Protein AF-A0A379WTV6-F1 (afdb_monomer_lite)

pLDDT: mean 88.43, std 7.75, range [36.84, 96.81]

Sequence (190 aa):
MGELTYEQYYGDKVDLLGNGTLSRNPRAAGAALVWNPVPLLEVRVGYRDAGNGGSQAEGGLRVNYSFGTPLHEQLDYRNVGAPSNTTNRRAFVDRNYDIVMAYREQASKIRITAMPVSGLSGTLVTLMATVDSRYPIEKVEWSGDAELLAGLQLQGSLGSGLILPQLPLTATDGQEYSLYLTVTDSRVLA

Foldseek 3Di:
DKDKDKDWDAADFWQPPPPNQTHHGWMKIKMWDWDDQFQQKIWIWIKMQGDSSGIDTDTDMGGDDDPPDDVVNRGDSVNPDDDDPVNVVPDDDDDDPDDIDYDDDDDKDKDKDWDDDDDDAQDKDKTAIDIDTPAAWDFKAKDWDPQFVVQWDDGGDNITITGHHHDPPPDPDDDDTDMDMDIDGPDDDD

Secondary structure (DSSP, 8-state):
-EEEEEEE--SSSEESSSSS--BSS-EEEEEEEEEEEETTEEEEEEEEE-GGG-EEEEEEEEE---TTS-HHHHT-GGG-----HHHHTTSPP-S--S--EE--PPPP--EEEE------TT-EEEEEEEEE-SS-EEEEEEEE-HHHHHHBS-TT-SEEEEEPP---TT--S-----EEEEEEES----

Structure (mmCIF, N/CA/C/O backbone):
data_AF-A0A379WTV6-F1
#
_entry.id   AF-A0A379WTV6-F1
#
loop_
_atom_site.group_PDB
_atom_site.id
_atom_site.type_symbol
_atom_site.label_atom_id
_atom_site.label_alt_id
_atom_site.label_comp_id
_atom_site.label_asym_id
_atom_site.label_entity_id
_atom_site.label_seq_id
_atom_site.pdbx_PDB_ins_code
_atom_site.Cartn_x
_atom_site.Cartn_y
_atom_site.Cartn_z
_atom_site.occupancy
_atom_site.B_iso_or_equiv
_atom_site.auth_seq_id
_atom_site.auth_comp_id
_atom_site.auth_asym_id
_atom_site.auth_atom_id
_atom_site.pdbx_PDB_model_num
ATOM 1 N N . MET A 1 1 ? 23.833 2.521 -23.024 1.00 83.19 1 MET A N 1
ATOM 2 C CA . MET A 1 1 ? 23.517 3.893 -22.576 1.00 83.19 1 MET A CA 1
ATOM 3 C C . MET A 1 1 ? 23.261 3.861 -21.080 1.00 83.19 1 MET A C 1
ATOM 5 O O . MET A 1 1 ? 22.741 2.861 -20.603 1.00 83.19 1 MET A O 1
ATOM 9 N N . GLY A 1 2 ? 23.661 4.900 -20.351 1.00 90.31 2 GLY A N 1
ATOM 10 C CA . GLY A 1 2 ? 23.285 5.069 -18.947 1.00 90.31 2 GLY A CA 1
ATOM 11 C C . GLY A 1 2 ? 22.038 5.940 -18.831 1.00 90.31 2 GLY A C 1
ATOM 12 O O . GLY A 1 2 ? 21.855 6.854 -19.632 1.00 90.31 2 GLY A O 1
ATOM 13 N N . GLU A 1 3 ? 21.207 5.656 -17.842 1.00 91.56 3 GLU A N 1
ATOM 14 C CA . GLU A 1 3 ? 19.988 6.388 -17.515 1.00 91.56 3 GLU A CA 1
ATOM 15 C C . GLU A 1 3 ? 20.025 6.749 -16.025 1.00 91.56 3 GLU A C 1
ATOM 17 O O . GLU A 1 3 ? 20.426 5.924 -15.200 1.00 91.56 3 GLU A O 1
ATOM 22 N N . LEU A 1 4 ? 19.634 7.977 -15.687 1.00 94.25 4 LEU A N 1
ATOM 23 C CA . LEU A 1 4 ? 19.511 8.453 -14.310 1.00 94.25 4 LEU A CA 1
ATOM 24 C C . LEU A 1 4 ? 18.099 8.986 -14.103 1.00 94.25 4 LEU A C 1
ATOM 26 O O . LEU A 1 4 ? 17.628 9.802 -14.896 1.00 94.25 4 LEU A O 1
ATOM 30 N N . THR A 1 5 ? 17.449 8.560 -13.027 1.00 93.75 5 THR A N 1
ATOM 31 C CA . THR A 1 5 ? 16.092 8.986 -12.681 1.00 93.75 5 THR A CA 1
ATOM 32 C C . THR A 1 5 ? 16.050 9.562 -11.270 1.00 93.75 5 THR A C 1
ATOM 34 O O . THR A 1 5 ? 16.816 9.170 -10.387 1.00 93.75 5 THR A O 1
ATOM 37 N N . TYR A 1 6 ? 15.150 10.520 -11.056 1.00 94.56 6 TYR A N 1
ATOM 38 C CA . TYR A 1 6 ? 14.829 11.056 -9.738 1.00 94.56 6 TYR A CA 1
ATOM 39 C C . TYR A 1 6 ? 13.315 11.202 -9.626 1.00 94.56 6 TYR A C 1
ATOM 41 O O . TYR A 1 6 ? 12.687 11.835 -10.475 1.00 94.56 6 TYR A O 1
ATOM 49 N N . GLU A 1 7 ? 12.739 10.628 -8.577 1.00 92.50 7 GLU A N 1
ATOM 50 C CA . GLU A 1 7 ? 11.301 10.623 -8.330 1.00 92.50 7 GLU A CA 1
ATOM 51 C C . GLU A 1 7 ? 11.011 11.134 -6.915 1.00 92.50 7 GLU A C 1
ATOM 53 O O . GLU A 1 7 ? 11.733 10.823 -5.967 1.00 92.50 7 GLU A O 1
ATOM 58 N N . GLN A 1 8 ? 9.939 11.913 -6.755 1.00 92.94 8 GLN A N 1
ATOM 59 C CA . GLN A 1 8 ? 9.476 12.394 -5.455 1.00 92.94 8 GLN A CA 1
ATOM 60 C C . GLN A 1 8 ? 7.952 12.395 -5.399 1.00 92.94 8 GLN A C 1
ATOM 62 O O . GLN A 1 8 ? 7.287 12.906 -6.298 1.00 92.94 8 GLN A O 1
ATOM 67 N N . TYR A 1 9 ? 7.416 11.865 -4.302 1.00 92.69 9 TYR A N 1
ATOM 68 C CA . TYR A 1 9 ? 5.982 11.783 -4.051 1.00 92.69 9 TYR A CA 1
ATOM 69 C C . TYR A 1 9 ? 5.648 12.390 -2.689 1.00 92.69 9 TYR A C 1
ATOM 71 O O . TYR A 1 9 ? 6.490 12.442 -1.792 1.00 92.69 9 TYR A O 1
ATOM 79 N N . TYR A 1 10 ? 4.408 12.851 -2.529 1.00 92.44 10 TYR A N 1
ATOM 80 C CA . TYR A 1 10 ? 3.945 13.534 -1.321 1.00 92.44 10 TYR A CA 1
ATOM 81 C C . TYR A 1 10 ? 2.802 12.766 -0.652 1.00 92.44 10 TYR A C 1
ATOM 83 O O . TYR A 1 10 ? 1.866 12.328 -1.318 1.00 92.44 10 TYR A O 1
ATOM 91 N N . GLY A 1 11 ? 2.877 12.615 0.672 1.00 90.94 11 GLY A N 1
ATOM 92 C CA . GLY A 1 11 ? 1.919 11.876 1.498 1.00 90.94 11 GLY A CA 1
ATOM 93 C C . GLY A 1 11 ? 2.568 11.282 2.752 1.00 90.94 11 GLY A C 1
ATOM 94 O O . GLY A 1 11 ? 3.790 11.168 2.828 1.00 90.94 11 GLY A O 1
ATOM 95 N N . ASP A 1 12 ? 1.763 10.899 3.747 1.00 90.69 12 ASP A N 1
ATOM 96 C CA . ASP A 1 12 ? 2.286 10.399 5.031 1.00 90.69 12 ASP A CA 1
ATOM 97 C C . ASP A 1 12 ? 2.662 8.911 5.016 1.00 90.69 12 ASP A C 1
ATOM 99 O O . ASP A 1 12 ? 3.607 8.514 5.693 1.00 90.69 12 ASP A O 1
ATOM 103 N N . LYS A 1 13 ? 1.944 8.089 4.242 1.00 91.00 13 LYS A N 1
ATOM 104 C CA . LYS A 1 13 ? 2.216 6.653 4.085 1.00 91.00 13 LYS A CA 1
ATOM 105 C C . LYS A 1 13 ? 2.215 6.290 2.598 1.00 91.00 13 LYS A C 1
ATOM 107 O O . LYS A 1 13 ? 1.220 5.786 2.088 1.00 91.00 13 LYS A O 1
ATOM 112 N N . VAL A 1 14 ? 3.293 6.601 1.891 1.00 91.94 14 VAL A N 1
ATOM 113 C CA . VAL A 1 14 ? 3.438 6.347 0.448 1.00 91.94 14 VAL A CA 1
ATOM 114 C C . VAL A 1 14 ? 4.324 5.127 0.225 1.00 91.94 14 VAL A C 1
ATOM 116 O O . VAL A 1 14 ? 5.400 5.049 0.817 1.00 91.94 14 VAL A O 1
ATOM 119 N N . ASP A 1 15 ? 3.886 4.204 -0.631 1.00 92.31 15 ASP A N 1
ATOM 120 C CA . ASP A 1 15 ? 4.690 3.061 -1.080 1.00 92.31 15 ASP A CA 1
ATOM 121 C C . ASP A 1 15 ? 5.360 3.388 -2.420 1.00 92.31 15 ASP A C 1
ATOM 123 O O . ASP A 1 15 ? 4.776 3.189 -3.483 1.00 92.31 15 ASP A O 1
ATOM 127 N N . LEU A 1 16 ? 6.569 3.954 -2.358 1.00 91.25 16 LEU A N 1
ATOM 128 C CA . LEU A 1 16 ? 7.296 4.416 -3.546 1.00 91.25 16 LEU A CA 1
ATOM 129 C C . LEU A 1 16 ? 7.850 3.267 -4.400 1.00 91.25 16 LEU A C 1
ATOM 131 O O . LEU A 1 16 ? 7.902 3.387 -5.619 1.00 91.25 16 LEU A O 1
ATOM 135 N N . LEU A 1 17 ? 8.282 2.176 -3.765 1.00 90.75 17 LEU A N 1
ATOM 136 C CA . LEU A 1 17 ? 8.893 1.036 -4.458 1.00 90.75 17 LEU A CA 1
ATOM 137 C C . LEU A 1 17 ? 7.877 -0.064 -4.805 1.00 90.75 17 LEU A C 1
ATOM 139 O O . LEU A 1 17 ? 8.225 -1.024 -5.486 1.00 90.75 17 LEU A O 1
ATOM 143 N N . GLY A 1 18 ? 6.632 0.037 -4.331 1.00 87.38 18 GLY A N 1
ATOM 144 C CA . GLY A 1 18 ? 5.627 -1.017 -4.493 1.00 87.38 18 GLY A CA 1
ATOM 145 C C . GLY A 1 18 ? 5.971 -2.296 -3.720 1.00 87.38 18 GLY A C 1
ATOM 146 O O . GLY A 1 18 ? 5.497 -3.376 -4.071 1.00 87.38 18 GLY A O 1
ATOM 147 N N . ASN A 1 19 ? 6.832 -2.197 -2.702 1.00 87.25 19 ASN A N 1
ATOM 148 C CA . ASN A 1 19 ? 7.337 -3.329 -1.919 1.00 87.25 19 ASN A CA 1
ATOM 149 C C . ASN A 1 19 ? 6.646 -3.456 -0.546 1.00 87.25 19 ASN A C 1
ATOM 151 O O . ASN A 1 19 ? 7.043 -4.289 0.269 1.00 87.25 19 ASN A O 1
ATOM 155 N N . GLY A 1 20 ? 5.633 -2.625 -0.275 1.00 87.62 20 GLY A N 1
ATOM 156 C CA . GLY A 1 20 ? 4.923 -2.557 1.000 1.00 87.62 20 GLY A CA 1
ATOM 157 C C . GLY A 1 20 ? 5.566 -1.637 2.044 1.00 87.62 20 GLY A C 1
ATOM 158 O O . GLY A 1 20 ? 4.992 -1.455 3.120 1.00 87.62 20 GLY A O 1
ATOM 159 N N . THR A 1 21 ? 6.722 -1.029 1.760 1.00 89.31 21 THR A N 1
ATOM 160 C CA . THR A 1 21 ? 7.398 -0.111 2.689 1.00 89.31 21 THR A CA 1
ATOM 161 C C . THR A 1 21 ? 6.797 1.284 2.581 1.00 89.31 21 THR A C 1
ATOM 163 O O . THR A 1 21 ? 6.961 1.989 1.587 1.00 89.31 21 THR A O 1
ATOM 166 N N . LEU A 1 22 ? 6.115 1.712 3.643 1.00 91.44 22 LEU A N 1
ATOM 167 C CA . LEU A 1 22 ? 5.444 3.008 3.696 1.00 91.44 22 LEU A CA 1
ATOM 168 C C . LEU A 1 22 ? 6.385 4.082 4.237 1.00 91.44 22 LEU A C 1
ATOM 170 O O . LEU A 1 22 ? 6.952 3.942 5.318 1.00 91.44 22 LEU A O 1
ATOM 174 N N . SER A 1 23 ? 6.514 5.182 3.502 1.00 90.25 23 SER A N 1
ATOM 175 C CA . SER A 1 23 ? 7.359 6.316 3.874 1.00 90.25 23 SER A CA 1
ATOM 176 C C . SER A 1 23 ? 6.629 7.646 3.712 1.00 90.25 23 SER A C 1
ATOM 178 O O . SER A 1 23 ? 5.729 7.790 2.882 1.00 90.25 23 SER A O 1
ATOM 180 N N . ARG A 1 24 ? 7.036 8.641 4.506 1.00 92.94 24 ARG A N 1
ATOM 181 C CA . ARG A 1 24 ? 6.507 10.006 4.437 1.00 92.94 24 ARG A CA 1
ATOM 182 C C . ARG A 1 24 ? 7.290 10.829 3.422 1.00 92.94 24 ARG A C 1
ATOM 184 O O . ARG A 1 24 ? 8.503 10.954 3.556 1.00 92.94 24 ARG A O 1
ATOM 191 N N . ASN A 1 25 ? 6.585 11.424 2.460 1.00 92.31 25 ASN A N 1
ATOM 192 C CA . ASN A 1 25 ? 7.142 12.215 1.357 1.00 92.31 25 ASN A CA 1
ATOM 193 C C . ASN A 1 25 ? 8.400 11.573 0.731 1.00 92.31 25 ASN A C 1
ATOM 195 O O . ASN A 1 25 ? 9.472 12.193 0.743 1.00 92.31 25 ASN A O 1
ATOM 199 N N . PRO A 1 26 ? 8.317 10.311 0.267 1.00 94.38 26 PRO A N 1
ATOM 200 C CA . PRO A 1 26 ? 9.491 9.575 -0.160 1.00 94.38 26 PRO A CA 1
ATOM 201 C C . PRO A 1 26 ? 10.061 10.132 -1.463 1.00 94.38 26 PRO A C 1
ATOM 203 O O . PRO A 1 26 ? 9.362 10.710 -2.301 1.00 94.38 26 PRO A O 1
ATOM 206 N N . ARG A 1 27 ? 11.361 9.908 -1.628 1.00 94.75 27 ARG A N 1
ATOM 207 C CA . ARG A 1 27 ? 12.129 10.233 -2.826 1.00 94.75 27 ARG A CA 1
ATOM 208 C C . ARG A 1 27 ? 12.974 9.034 -3.208 1.00 94.75 27 ARG A C 1
ATOM 210 O O . ARG A 1 27 ? 13.453 8.339 -2.313 1.00 94.75 27 ARG A O 1
ATOM 217 N N . ALA A 1 28 ? 13.169 8.833 -4.501 1.00 95.00 28 ALA A N 1
ATOM 218 C CA . ALA A 1 28 ? 14.033 7.792 -5.021 1.00 95.00 28 ALA A CA 1
ATOM 219 C C . ALA A 1 28 ? 14.968 8.337 -6.093 1.00 95.00 28 ALA A C 1
ATOM 221 O O . ALA A 1 28 ? 14.590 9.198 -6.888 1.00 95.00 28 ALA A O 1
ATOM 222 N N . ALA A 1 29 ? 16.187 7.811 -6.109 1.00 96.06 29 ALA A N 1
ATOM 223 C CA . ALA A 1 29 ? 17.142 8.003 -7.185 1.00 96.06 29 ALA A CA 1
ATOM 224 C C . ALA A 1 29 ? 17.420 6.649 -7.841 1.00 96.06 29 ALA A C 1
ATOM 226 O O . ALA A 1 29 ? 17.647 5.652 -7.154 1.00 96.06 29 ALA A O 1
ATOM 227 N N . GLY A 1 30 ? 17.386 6.615 -9.169 1.00 95.31 30 GLY A N 1
ATOM 228 C CA . GLY A 1 30 ? 17.630 5.416 -9.956 1.00 95.31 30 GLY A CA 1
ATOM 229 C C . GLY A 1 30 ? 18.798 5.593 -10.911 1.00 95.31 30 GLY A C 1
ATOM 230 O O . GLY A 1 30 ? 19.031 6.680 -11.442 1.00 95.31 30 GLY A O 1
ATOM 231 N N . ALA A 1 31 ? 19.522 4.505 -11.144 1.00 96.19 31 ALA A N 1
ATOM 232 C CA . ALA A 1 31 ? 20.517 4.407 -12.198 1.00 96.19 31 ALA A CA 1
ATOM 233 C C . ALA A 1 31 ? 20.312 3.102 -12.968 1.00 96.19 31 ALA A C 1
ATOM 235 O O . ALA A 1 31 ? 20.199 2.033 -12.366 1.00 96.19 31 ALA A O 1
ATOM 236 N N . ALA A 1 32 ? 20.280 3.177 -14.296 1.00 95.00 32 ALA A N 1
ATOM 237 C CA . ALA A 1 32 ? 20.104 2.010 -15.151 1.00 95.00 32 ALA A CA 1
ATOM 238 C C . ALA A 1 32 ? 21.079 2.001 -16.329 1.00 95.00 32 ALA A C 1
ATOM 240 O O . ALA A 1 32 ? 21.502 3.034 -16.847 1.00 95.00 32 ALA A O 1
ATOM 241 N N . LEU A 1 33 ? 21.430 0.796 -16.758 1.00 95.31 33 LEU A N 1
ATOM 242 C CA . LEU A 1 33 ? 22.125 0.510 -17.997 1.00 95.31 33 LEU A CA 1
ATOM 243 C C . LEU A 1 33 ? 21.121 -0.041 -19.003 1.00 95.31 33 LEU A C 1
ATOM 245 O O . LEU A 1 33 ? 20.413 -1.012 -18.741 1.00 95.31 33 LEU A O 1
ATOM 249 N N . VAL A 1 34 ? 21.100 0.589 -20.169 1.00 93.31 34 VAL A N 1
ATOM 250 C CA . VAL A 1 34 ? 20.242 0.236 -21.297 1.00 93.31 34 VAL A CA 1
ATOM 251 C C . VAL A 1 34 ? 21.122 -0.235 -22.450 1.00 93.31 34 VAL A C 1
ATOM 253 O O . VAL A 1 34 ? 22.058 0.466 -22.857 1.00 93.31 34 VAL A O 1
ATOM 256 N N . TRP A 1 35 ? 20.846 -1.422 -22.975 1.00 92.69 35 TRP A N 1
ATOM 257 C CA . TRP A 1 35 ? 21.574 -2.029 -24.082 1.00 92.69 35 TRP A CA 1
ATOM 258 C C . TRP A 1 35 ? 20.618 -2.522 -25.166 1.00 92.69 35 TRP A C 1
ATOM 260 O O . TRP A 1 35 ? 19.722 -3.322 -24.904 1.00 92.69 35 TRP A O 1
ATOM 270 N N . ASN A 1 36 ? 20.846 -2.075 -26.400 1.00 93.94 36 ASN A N 1
ATOM 271 C CA . ASN A 1 36 ? 20.003 -2.391 -27.547 1.00 93.94 36 ASN A CA 1
ATOM 272 C C . ASN A 1 36 ? 20.853 -3.204 -28.530 1.00 93.94 36 ASN A C 1
ATOM 274 O O . ASN A 1 36 ? 21.622 -2.608 -29.285 1.00 93.94 36 ASN A O 1
ATOM 278 N N . PRO A 1 37 ? 20.795 -4.548 -28.511 1.00 93.31 37 PRO A N 1
ATOM 279 C CA . PRO A 1 37 ? 21.547 -5.365 -29.464 1.00 93.31 37 PRO A CA 1
ATOM 280 C C . PRO A 1 37 ? 21.062 -5.175 -30.910 1.00 93.31 37 PRO A C 1
ATOM 282 O O . PRO A 1 37 ? 21.855 -5.282 -31.841 1.00 93.31 37 PRO A O 1
ATOM 285 N N . VAL A 1 38 ? 19.770 -4.883 -31.091 1.00 95.00 38 VAL A N 1
ATOM 286 C CA . VAL A 1 38 ? 19.109 -4.579 -32.371 1.00 95.00 38 VAL A CA 1
ATOM 287 C C . VAL A 1 38 ? 18.039 -3.500 -32.142 1.00 95.00 38 VAL A C 1
ATOM 289 O O . VAL A 1 38 ? 17.563 -3.382 -31.013 1.00 95.00 38 VAL A O 1
ATOM 292 N N . PRO A 1 39 ? 17.603 -2.732 -33.160 1.00 92.00 39 PRO A N 1
ATOM 293 C CA . PRO A 1 39 ? 16.579 -1.693 -32.984 1.00 92.00 39 PRO A CA 1
ATOM 294 C C . PRO A 1 39 ? 15.275 -2.180 -32.337 1.00 92.00 39 PRO A C 1
ATOM 296 O O . PRO A 1 39 ? 14.657 -1.447 -31.566 1.00 92.00 39 PRO A O 1
ATOM 299 N N . LEU A 1 40 ? 14.868 -3.419 -32.628 1.00 93.25 40 LEU A N 1
ATOM 300 C CA . LEU A 1 40 ? 13.636 -4.010 -32.109 1.00 93.25 40 LEU A CA 1
ATOM 301 C C . LEU A 1 40 ? 13.691 -4.334 -30.608 1.00 93.25 40 LEU A C 1
ATOM 303 O O . LEU A 1 40 ? 12.636 -4.431 -29.986 1.00 93.25 40 LEU A O 1
ATOM 307 N N . LEU A 1 41 ? 14.874 -4.536 -30.024 1.00 94.06 41 LEU A N 1
ATOM 308 C CA . LEU A 1 41 ? 15.022 -5.076 -28.672 1.00 94.06 41 LEU A CA 1
ATOM 309 C C . LEU A 1 41 ? 15.889 -4.174 -27.801 1.00 94.06 41 LEU A C 1
ATOM 311 O O . LEU A 1 41 ? 16.990 -3.779 -28.175 1.00 94.06 41 LEU A O 1
ATOM 315 N N . GLU A 1 42 ? 15.416 -3.939 -26.589 1.00 93.81 42 GLU A N 1
ATOM 316 C CA . GLU A 1 42 ? 16.125 -3.211 -25.552 1.00 93.81 42 GLU A CA 1
ATOM 317 C C . GLU A 1 42 ? 16.155 -4.031 -24.262 1.00 93.81 42 GLU A C 1
ATOM 319 O O . GLU A 1 42 ? 15.141 -4.575 -23.819 1.00 93.81 42 GLU A O 1
ATOM 324 N N . VAL A 1 43 ? 17.338 -4.112 -23.665 1.00 95.38 43 VAL A N 1
ATOM 325 C CA . VAL A 1 43 ? 17.602 -4.761 -22.385 1.00 95.38 43 VAL A CA 1
ATOM 326 C C . VAL A 1 43 ? 17.956 -3.674 -21.381 1.00 95.38 43 VAL A C 1
ATOM 328 O O . VAL A 1 43 ? 18.902 -2.917 -21.598 1.00 95.38 43 VAL A O 1
ATOM 331 N N . ARG A 1 44 ? 17.215 -3.599 -20.277 1.00 95.69 44 ARG A N 1
ATOM 332 C CA . ARG A 1 44 ? 17.433 -2.627 -19.201 1.00 95.69 44 ARG A CA 1
ATOM 333 C C . ARG A 1 44 ? 17.751 -3.364 -17.912 1.00 95.69 44 ARG A C 1
ATOM 335 O O . ARG A 1 44 ? 17.020 -4.270 -17.522 1.00 95.69 44 ARG A O 1
ATOM 342 N N . VAL A 1 45 ? 18.824 -2.959 -17.247 1.00 96.81 45 VAL A N 1
ATOM 343 C CA . VAL A 1 45 ? 19.183 -3.433 -15.907 1.00 96.81 45 VAL A CA 1
ATOM 344 C C . VAL A 1 45 ? 19.539 -2.220 -15.072 1.00 96.81 45 VAL A C 1
ATOM 346 O O . VAL A 1 45 ? 20.349 -1.401 -15.496 1.00 96.81 45 VAL A O 1
ATOM 349 N N . GLY A 1 46 ? 18.943 -2.080 -13.900 1.00 96.00 46 GLY A N 1
ATOM 350 C CA . GLY A 1 46 ? 19.132 -0.904 -13.071 1.00 96.00 46 GLY A CA 1
ATOM 351 C C . GLY A 1 46 ? 18.936 -1.169 -11.595 1.00 96.00 46 GLY A C 1
ATOM 352 O O . GLY A 1 46 ? 18.690 -2.291 -11.155 1.00 96.00 46 GLY A O 1
ATOM 353 N N . TYR A 1 47 ? 19.079 -0.099 -10.833 1.00 95.12 47 TYR A N 1
ATOM 354 C CA . TYR A 1 47 ? 18.907 -0.086 -9.397 1.00 95.12 47 TYR A CA 1
ATOM 355 C C . TYR A 1 47 ? 18.262 1.228 -8.976 1.00 95.12 47 TYR A C 1
ATOM 357 O O . TYR A 1 47 ? 18.618 2.291 -9.492 1.00 95.12 47 TYR A O 1
ATOM 365 N N . ARG A 1 48 ? 17.334 1.147 -8.027 1.00 94.81 48 A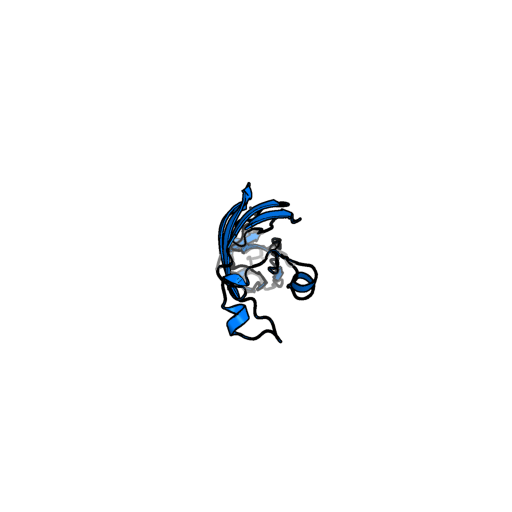RG A N 1
ATOM 366 C CA . ARG A 1 48 ? 16.611 2.279 -7.454 1.00 94.81 48 ARG A CA 1
ATOM 367 C C . ARG A 1 48 ? 16.794 2.283 -5.944 1.00 94.81 48 ARG A C 1
ATOM 369 O O . ARG A 1 48 ? 16.604 1.261 -5.289 1.00 94.81 48 ARG A O 1
ATOM 376 N N . ASP A 1 49 ? 17.149 3.438 -5.399 1.00 94.88 49 ASP A N 1
ATOM 377 C CA . ASP A 1 49 ? 17.312 3.661 -3.966 1.00 94.88 49 ASP A CA 1
ATOM 378 C C . ASP A 1 49 ? 16.315 4.713 -3.483 1.00 94.88 49 ASP A C 1
ATOM 380 O O . ASP A 1 49 ? 16.283 5.824 -4.014 1.00 94.88 49 ASP A O 1
ATOM 384 N N . ALA A 1 50 ? 15.500 4.360 -2.488 1.00 93.38 50 ALA A N 1
ATOM 385 C CA . ALA A 1 50 ? 14.489 5.227 -1.887 1.00 93.38 50 ALA A CA 1
ATOM 386 C C . ALA A 1 50 ? 14.832 5.622 -0.436 1.00 93.38 50 ALA A C 1
ATOM 388 O O . ALA A 1 50 ? 13.941 5.970 0.349 1.00 93.38 50 ALA A O 1
ATOM 389 N N . GLY A 1 51 ? 16.111 5.540 -0.042 1.00 89.62 51 GLY A N 1
ATOM 390 C CA . GLY A 1 51 ? 16.555 5.766 1.332 1.00 89.62 51 GLY A CA 1
ATOM 391 C C . GLY A 1 51 ? 15.808 4.878 2.332 1.00 89.62 51 GLY A C 1
ATOM 392 O O . GLY A 1 51 ? 15.938 3.658 2.320 1.00 89.62 51 GLY A O 1
ATOM 393 N N . ASN A 1 52 ? 14.977 5.488 3.185 1.00 83.38 52 ASN A N 1
ATOM 394 C CA . ASN A 1 52 ? 14.188 4.770 4.197 1.00 83.38 52 ASN A CA 1
ATOM 395 C C . ASN A 1 52 ? 13.142 3.810 3.600 1.00 83.38 52 ASN A C 1
ATOM 397 O O . ASN A 1 52 ? 12.684 2.913 4.301 1.00 83.38 52 ASN A O 1
ATOM 401 N N . GLY A 1 53 ? 12.764 3.989 2.328 1.00 81.94 53 GLY A N 1
ATOM 402 C CA . GLY A 1 53 ? 11.896 3.056 1.602 1.00 81.94 53 GLY A CA 1
ATOM 403 C C . GLY A 1 53 ? 12.601 1.765 1.167 1.00 81.94 53 GLY A C 1
ATOM 404 O O . GLY A 1 53 ? 11.944 0.845 0.684 1.00 81.94 53 GLY A O 1
ATOM 405 N N . GLY A 1 54 ? 13.924 1.693 1.342 1.00 91.44 54 GLY A N 1
ATOM 406 C CA . GLY A 1 54 ? 14.765 0.589 0.906 1.00 91.44 54 GLY A CA 1
ATOM 407 C C . GLY A 1 54 ? 15.288 0.781 -0.511 1.00 91.44 54 GLY A C 1
ATOM 408 O O . GLY A 1 54 ? 15.304 1.888 -1.057 1.00 91.44 54 GLY A O 1
ATOM 409 N N . SER A 1 55 ? 15.724 -0.322 -1.104 1.00 92.88 55 SER A N 1
ATOM 410 C CA . SER A 1 55 ? 16.299 -0.329 -2.437 1.00 92.88 55 SER A CA 1
ATOM 411 C C . SER A 1 55 ? 15.898 -1.562 -3.232 1.00 92.88 55 SE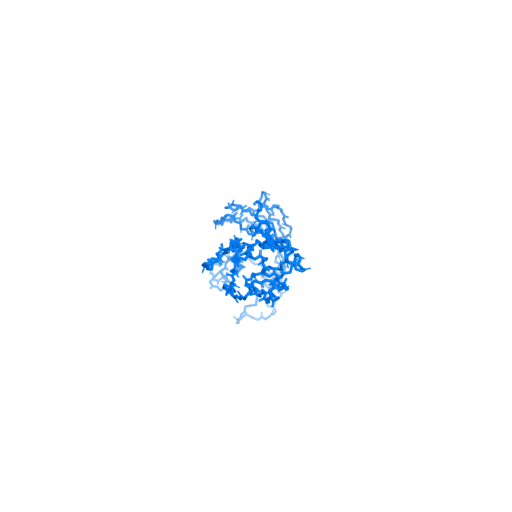R A C 1
ATOM 413 O O . SER A 1 55 ? 15.526 -2.597 -2.674 1.00 92.88 55 SER A O 1
ATOM 415 N N . GLN A 1 56 ? 15.942 -1.435 -4.555 1.00 93.19 56 GLN A N 1
ATOM 416 C CA . GLN A 1 56 ? 15.429 -2.443 -5.468 1.00 93.19 56 GLN A CA 1
ATOM 417 C C . GLN A 1 56 ? 16.283 -2.532 -6.731 1.00 93.19 56 GLN A C 1
ATOM 419 O O . GLN A 1 56 ? 16.616 -1.523 -7.350 1.00 93.19 56 GLN A O 1
ATOM 424 N N . ALA A 1 57 ? 16.618 -3.760 -7.128 1.00 95.00 57 ALA A N 1
ATOM 425 C CA . ALA A 1 57 ? 17.190 -4.041 -8.438 1.00 95.00 57 ALA A CA 1
ATOM 426 C C . ALA A 1 57 ? 16.069 -4.214 -9.470 1.00 95.00 57 ALA A C 1
ATOM 428 O O . ALA A 1 57 ? 15.051 -4.852 -9.198 1.00 95.00 57 ALA A O 1
ATOM 429 N N . GLU A 1 58 ? 16.276 -3.670 -10.664 1.00 91.69 58 GLU A N 1
ATOM 430 C CA . GLU A 1 58 ? 15.302 -3.667 -11.751 1.00 91.69 58 GLU A CA 1
ATOM 431 C C . GLU A 1 58 ? 15.891 -4.320 -12.996 1.00 91.69 58 GLU A C 1
ATOM 433 O O . GLU A 1 58 ? 17.041 -4.082 -13.366 1.00 91.69 58 GLU A O 1
ATOM 438 N N . GLY A 1 59 ? 15.083 -5.133 -13.669 1.00 94.50 59 GLY A N 1
ATOM 439 C CA . GLY A 1 59 ? 15.434 -5.768 -14.931 1.00 94.50 59 GLY A CA 1
ATOM 440 C C . GLY A 1 59 ? 14.232 -5.760 -15.860 1.00 94.50 59 GLY A C 1
ATOM 441 O O . GLY A 1 59 ? 13.113 -6.029 -15.428 1.00 94.50 59 GLY A O 1
ATOM 442 N N . GLY A 1 60 ? 14.451 -5.445 -17.132 1.00 94.31 60 GLY A N 1
ATOM 443 C CA . GLY A 1 60 ? 13.378 -5.351 -18.110 1.00 94.31 60 GLY A CA 1
ATOM 444 C C . GLY A 1 60 ? 13.843 -5.642 -19.528 1.00 94.31 60 GLY A C 1
ATOM 445 O O . GLY A 1 60 ? 14.982 -5.366 -19.904 1.00 94.31 60 GLY A O 1
ATOM 446 N N . LEU A 1 61 ? 12.922 -6.184 -20.320 1.00 95.44 61 LEU A N 1
ATOM 447 C CA . LEU A 1 61 ? 13.057 -6.337 -21.762 1.00 95.44 61 LEU A CA 1
ATOM 448 C C . LEU A 1 61 ? 11.956 -5.519 -22.426 1.00 95.44 61 LEU A C 1
ATOM 450 O O . LEU A 1 61 ? 10.787 -5.632 -22.055 1.00 95.44 61 LEU A O 1
ATOM 454 N N . ARG A 1 62 ? 12.321 -4.704 -23.411 1.00 92.81 62 ARG A N 1
ATOM 455 C CA . ARG A 1 62 ? 11.387 -3.866 -24.162 1.00 92.81 62 ARG A CA 1
ATOM 456 C C . ARG A 1 62 ? 11.495 -4.183 -25.648 1.00 92.81 62 ARG A C 1
ATOM 458 O O . ARG A 1 62 ? 12.590 -4.251 -26.200 1.00 92.81 62 ARG A O 1
ATOM 465 N N . VAL A 1 63 ? 10.342 -4.371 -26.287 1.00 93.88 63 VAL A N 1
ATOM 466 C CA . VAL A 1 63 ? 10.232 -4.612 -27.730 1.00 93.88 63 VAL A CA 1
ATOM 467 C C . VAL A 1 63 ? 9.713 -3.343 -28.402 1.00 93.88 63 VAL A C 1
ATOM 469 O O . VAL A 1 63 ? 8.580 -2.930 -28.170 1.00 93.88 63 VAL A O 1
ATOM 472 N N . ASN A 1 64 ? 10.545 -2.726 -29.238 1.00 90.31 64 ASN A N 1
ATOM 473 C CA . ASN A 1 64 ? 10.286 -1.449 -29.899 1.00 90.31 64 ASN A CA 1
ATOM 474 C C . ASN A 1 64 ? 9.953 -1.665 -31.383 1.00 90.31 64 ASN A C 1
ATOM 476 O O . ASN A 1 64 ? 10.811 -1.528 -32.254 1.00 90.31 64 ASN A O 1
ATOM 480 N N . TYR A 1 65 ? 8.704 -2.021 -31.690 1.00 90.25 65 TYR A N 1
ATOM 481 C CA . TYR A 1 65 ? 8.294 -2.276 -33.073 1.00 90.25 65 TYR A CA 1
ATOM 482 C C . TYR A 1 65 ? 7.953 -0.986 -33.833 1.00 90.25 65 TYR A C 1
ATOM 484 O O . TYR A 1 65 ? 7.053 -0.237 -33.449 1.00 90.25 65 TYR A O 1
ATOM 492 N N . SER A 1 66 ? 8.638 -0.751 -34.954 1.00 88.81 66 SER A N 1
ATOM 493 C CA . SER A 1 66 ? 8.418 0.411 -35.821 1.00 88.81 66 SER A CA 1
ATOM 494 C C . SER A 1 66 ? 7.573 0.055 -37.044 1.00 88.81 66 SER A C 1
ATOM 496 O O . SER A 1 66 ? 8.045 -0.574 -37.992 1.00 88.81 66 SER A O 1
ATOM 498 N N . PHE A 1 67 ? 6.319 0.511 -37.064 1.00 88.00 67 PHE A N 1
ATOM 499 C CA . PHE A 1 67 ? 5.447 0.352 -38.229 1.00 88.00 67 PHE A CA 1
ATOM 500 C C . PHE A 1 67 ? 5.976 1.139 -39.442 1.00 88.00 67 PHE A C 1
ATOM 502 O O . PHE A 1 67 ? 6.303 2.329 -39.346 1.00 88.00 67 PHE A O 1
ATOM 509 N N . GLY A 1 68 ? 6.021 0.471 -40.598 1.00 88.75 68 GLY A N 1
ATOM 510 C CA . GLY A 1 68 ? 6.513 1.030 -41.863 1.00 88.75 68 GLY A CA 1
ATOM 511 C C . GLY A 1 68 ? 8.006 0.811 -42.132 1.00 88.75 68 GLY A C 1
ATOM 512 O O . GLY A 1 68 ? 8.461 1.153 -43.218 1.00 88.75 68 GLY A O 1
ATOM 513 N N . THR A 1 69 ? 8.752 0.216 -41.197 1.00 89.31 69 THR A N 1
ATOM 514 C CA . THR A 1 69 ? 10.147 -0.207 -41.401 1.00 89.31 69 THR A CA 1
ATOM 515 C C . THR A 1 69 ? 10.189 -1.724 -41.622 1.00 89.31 69 THR A C 1
ATOM 517 O O . THR A 1 69 ? 9.597 -2.457 -40.824 1.00 89.31 69 THR A O 1
ATOM 520 N N . PRO A 1 70 ? 10.865 -2.240 -42.664 1.00 94.81 70 PRO A N 1
ATOM 521 C CA . PRO A 1 70 ? 11.004 -3.679 -42.870 1.00 94.81 70 PRO A CA 1
ATOM 522 C C . PRO A 1 70 ? 11.585 -4.396 -41.644 1.00 94.81 70 PRO A C 1
ATOM 524 O O . PRO A 1 70 ? 12.513 -3.906 -41.005 1.00 94.81 70 PRO A O 1
ATOM 527 N N . LEU A 1 71 ? 11.070 -5.587 -41.321 1.00 93.81 71 LEU A N 1
ATOM 528 C CA . LEU A 1 71 ? 11.499 -6.333 -40.128 1.00 93.81 71 LEU A CA 1
ATOM 529 C C . LEU A 1 71 ? 13.005 -6.638 -40.129 1.00 93.81 71 LEU A C 1
ATOM 531 O O . LEU A 1 71 ? 13.642 -6.571 -39.083 1.00 93.81 71 LEU A O 1
ATOM 535 N N . HIS A 1 72 ? 13.581 -6.942 -41.295 1.00 94.81 72 HIS A N 1
ATOM 536 C CA . HIS A 1 72 ? 15.007 -7.247 -41.410 1.00 94.81 72 HIS A CA 1
ATOM 537 C C . HIS A 1 72 ? 15.894 -6.055 -41.023 1.00 94.81 72 HIS A C 1
ATOM 539 O O . HIS A 1 72 ? 16.950 -6.260 -40.439 1.00 94.81 72 HIS A O 1
ATOM 545 N N . GLU A 1 73 ? 15.449 -4.817 -41.267 1.00 93.12 73 GLU A N 1
ATOM 546 C CA . GLU A 1 73 ? 16.165 -3.617 -40.824 1.00 93.12 73 GLU A CA 1
ATOM 547 C C . GLU A 1 73 ? 16.077 -3.442 -39.302 1.00 93.12 73 GLU A C 1
ATOM 549 O O . GLU A 1 73 ? 17.033 -2.991 -38.676 1.00 93.12 73 GLU A O 1
ATOM 554 N N . GLN A 1 74 ? 14.958 -3.839 -38.689 1.00 92.81 74 GLN A N 1
ATOM 555 C CA . GLN A 1 74 ? 14.751 -3.751 -37.237 1.00 92.81 74 GLN A CA 1
ATOM 556 C C . GLN A 1 74 ? 15.504 -4.839 -36.447 1.00 92.81 74 GLN A C 1
ATOM 558 O O . GLN A 1 74 ? 15.693 -4.697 -35.239 1.00 92.81 74 GLN A O 1
ATOM 563 N N . LEU A 1 75 ? 15.931 -5.915 -37.117 1.00 95.25 75 LEU A N 1
ATOM 564 C CA . LEU A 1 75 ? 16.726 -7.016 -36.557 1.00 95.25 75 LEU A CA 1
ATOM 565 C C . LEU A 1 75 ? 18.226 -6.906 -36.881 1.00 95.25 75 LEU A C 1
ATOM 567 O O . LEU A 1 75 ? 19.007 -7.755 -36.456 1.00 95.25 75 LEU A O 1
ATOM 571 N N . ASP A 1 76 ? 18.640 -5.885 -37.629 1.00 94.62 76 ASP A N 1
ATOM 572 C CA . ASP A 1 76 ? 20.042 -5.667 -37.979 1.00 94.62 76 ASP A CA 1
ATOM 573 C C . ASP A 1 76 ? 20.738 -4.827 -36.899 1.00 94.62 76 ASP A C 1
ATOM 575 O O . ASP A 1 76 ? 20.379 -3.673 -36.651 1.00 94.62 76 ASP A O 1
ATOM 579 N N . TYR A 1 77 ? 21.772 -5.390 -36.271 1.00 93.31 77 TYR A N 1
ATOM 580 C CA . TYR A 1 77 ? 22.562 -4.715 -35.236 1.00 93.31 77 TYR A CA 1
ATOM 581 C C . TYR A 1 77 ? 23.252 -3.441 -35.751 1.00 93.31 77 TYR A C 1
ATOM 583 O O . TYR A 1 77 ? 23.527 -2.526 -34.978 1.00 93.31 77 TYR A O 1
ATOM 591 N N . ARG A 1 78 ? 23.515 -3.349 -37.062 1.00 92.81 78 ARG A N 1
ATOM 592 C CA . ARG A 1 78 ? 24.145 -2.174 -37.689 1.00 92.81 78 ARG A CA 1
ATOM 593 C C . ARG A 1 78 ? 23.221 -0.961 -37.709 1.00 92.81 78 ARG A C 1
ATOM 595 O O . ARG A 1 78 ? 23.700 0.161 -37.838 1.00 92.81 78 ARG A O 1
ATOM 602 N N . ASN A 1 79 ? 21.918 -1.184 -37.549 1.00 90.38 79 ASN A N 1
ATOM 603 C CA . ASN A 1 79 ? 20.912 -0.130 -37.498 1.00 90.38 79 ASN A CA 1
ATOM 604 C C . ASN A 1 79 ? 20.679 0.395 -36.072 1.00 90.38 79 ASN A C 1
ATOM 606 O O . ASN A 1 79 ? 19.833 1.269 -35.871 1.00 90.38 79 ASN A O 1
ATOM 610 N N . VAL A 1 80 ? 21.428 -0.099 -35.077 1.00 88.75 80 VAL A N 1
ATOM 611 C CA . VAL A 1 80 ? 21.451 0.482 -33.730 1.00 88.75 80 VAL A CA 1
ATOM 612 C C . VAL A 1 80 ? 22.195 1.815 -33.789 1.00 88.75 80 VAL A C 1
ATOM 614 O O . VAL A 1 80 ? 23.422 1.878 -33.770 1.00 88.75 80 VAL A O 1
ATOM 617 N N . GLY A 1 81 ? 21.427 2.896 -33.892 1.00 83.50 81 GLY A N 1
ATOM 618 C CA . GLY A 1 81 ? 21.932 4.264 -33.913 1.00 83.50 81 GLY A CA 1
ATOM 619 C C . GLY A 1 81 ? 21.631 5.025 -32.627 1.00 83.50 81 GLY A C 1
ATOM 620 O O . GLY A 1 81 ? 20.759 4.651 -31.841 1.00 83.50 81 GLY A O 1
ATOM 621 N N . ALA A 1 82 ? 22.331 6.144 -32.436 1.00 80.25 82 ALA A N 1
ATOM 622 C CA . ALA A 1 82 ? 21.957 7.108 -31.411 1.00 80.25 82 ALA A CA 1
ATOM 623 C C . ALA A 1 82 ? 20.546 7.673 -31.691 1.00 80.25 82 ALA A C 1
ATOM 625 O O . ALA A 1 82 ? 20.167 7.824 -32.860 1.00 80.25 82 ALA A O 1
ATOM 626 N N . PRO A 1 83 ? 19.771 8.018 -30.647 1.00 79.81 83 PRO A N 1
ATOM 627 C CA . PRO A 1 83 ? 18.460 8.633 -30.812 1.00 79.81 83 PRO A CA 1
ATOM 628 C C . PRO A 1 83 ? 18.541 9.895 -31.680 1.00 79.81 83 PRO A C 1
ATOM 630 O O . PRO A 1 83 ? 19.370 10.773 -31.447 1.00 79.81 83 PRO A O 1
ATOM 633 N N . SER A 1 84 ? 17.665 9.993 -32.679 1.00 81.88 84 SER A N 1
ATOM 634 C CA . SER A 1 84 ? 17.536 11.164 -33.553 1.00 81.88 84 SER A CA 1
ATOM 635 C C . SER A 1 84 ? 16.154 11.793 -33.395 1.00 81.88 84 SER A C 1
ATOM 637 O O . SER A 1 84 ? 15.222 11.126 -32.950 1.00 81.88 84 SER A O 1
ATOM 639 N N . ASN A 1 85 ? 15.967 13.043 -33.827 1.00 81.19 85 ASN A N 1
ATOM 640 C CA . ASN A 1 85 ? 14.648 13.694 -33.801 1.00 81.19 85 ASN A CA 1
ATOM 641 C C . ASN A 1 85 ? 13.571 12.878 -34.541 1.00 81.19 85 ASN A C 1
ATOM 643 O O . ASN A 1 85 ? 12.428 12.799 -34.093 1.00 81.19 85 ASN A O 1
ATOM 647 N N . THR A 1 86 ? 13.938 12.235 -35.652 1.00 78.62 86 THR A N 1
ATOM 648 C CA . THR A 1 86 ? 13.033 11.385 -36.438 1.00 78.62 86 THR A CA 1
ATOM 649 C C . THR A 1 86 ? 12.610 10.141 -35.662 1.00 78.62 86 THR A C 1
ATOM 651 O O . THR A 1 86 ? 11.433 9.775 -35.690 1.00 78.62 86 THR A O 1
ATOM 654 N N . THR A 1 87 ? 13.551 9.521 -34.948 1.00 77.44 87 THR A N 1
ATOM 655 C CA . THR A 1 87 ? 13.300 8.350 -34.099 1.00 77.44 87 THR A CA 1
ATOM 656 C C . THR A 1 87 ? 12.474 8.740 -32.871 1.00 77.44 87 THR A C 1
ATOM 658 O O . THR A 1 87 ? 11.443 8.130 -32.597 1.00 77.44 87 THR A O 1
ATOM 661 N N . ASN A 1 88 ? 12.856 9.823 -32.191 1.00 82.94 88 ASN A N 1
ATOM 662 C CA . ASN A 1 88 ? 12.218 10.299 -30.963 1.00 82.94 88 ASN A CA 1
ATOM 663 C C . ASN A 1 88 ? 10.772 10.750 -31.183 1.00 82.94 88 ASN A C 1
ATOM 665 O O . ASN A 1 88 ? 9.948 10.594 -30.291 1.00 82.94 88 ASN A O 1
ATOM 669 N N . ARG A 1 89 ? 10.421 11.237 -32.383 1.00 83.88 89 ARG A N 1
ATOM 670 C CA . ARG A 1 89 ? 9.032 11.601 -32.716 1.00 83.88 89 ARG A CA 1
ATOM 671 C C . ARG A 1 89 ? 8.057 10.422 -32.598 1.00 83.88 89 ARG A C 1
ATOM 673 O O . ARG A 1 89 ? 6.863 10.645 -32.432 1.00 83.88 89 ARG A O 1
ATOM 680 N N . ARG A 1 90 ? 8.542 9.186 -32.750 1.00 82.56 90 ARG A N 1
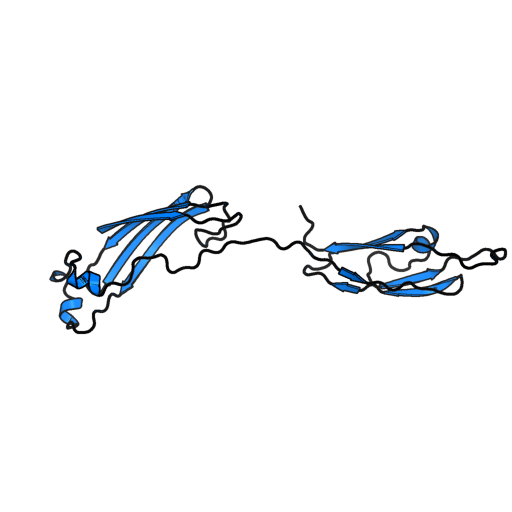ATOM 681 C CA . ARG A 1 90 ? 7.732 7.960 -32.647 1.00 82.56 90 ARG A CA 1
ATOM 682 C C . ARG A 1 90 ? 7.941 7.218 -31.327 1.00 82.56 90 ARG A C 1
ATOM 684 O O . ARG A 1 90 ? 7.281 6.207 -31.109 1.00 82.56 90 ARG A O 1
ATOM 691 N N . ALA A 1 91 ? 8.865 7.679 -30.485 1.00 82.88 91 ALA A N 1
ATOM 692 C CA . ALA A 1 91 ? 9.144 7.045 -29.209 1.00 82.88 91 ALA A CA 1
ATOM 693 C C . ALA A 1 91 ? 7.980 7.277 -28.238 1.00 82.88 91 ALA A C 1
ATOM 695 O O . ALA A 1 91 ? 7.336 8.329 -28.248 1.00 82.88 91 ALA A O 1
ATOM 696 N N . PHE A 1 92 ? 7.721 6.287 -27.386 1.00 85.12 92 PHE A N 1
ATOM 697 C CA . PHE A 1 92 ? 6.829 6.480 -26.252 1.00 85.12 92 PHE A CA 1
ATOM 698 C C . PHE A 1 92 ? 7.417 7.515 -25.292 1.00 85.12 92 PHE A C 1
ATOM 700 O O . PHE A 1 92 ? 8.632 7.689 -25.209 1.00 85.12 92 PHE A O 1
ATOM 707 N N . VAL A 1 93 ? 6.543 8.201 -24.556 1.00 84.81 93 VAL A N 1
ATOM 708 C CA . VAL A 1 93 ? 6.986 9.144 -23.529 1.00 84.81 93 VAL A CA 1
ATOM 709 C C . VAL A 1 93 ? 7.657 8.354 -22.411 1.00 84.81 93 VAL A C 1
ATOM 711 O O . VAL A 1 93 ? 7.069 7.403 -21.890 1.00 84.81 93 VAL A O 1
ATOM 714 N N . ASP A 1 94 ? 8.868 8.754 -22.044 1.00 84.62 94 ASP A N 1
ATOM 715 C CA . ASP A 1 94 ? 9.598 8.132 -20.947 1.00 84.62 94 ASP A CA 1
ATOM 716 C C . ASP A 1 94 ? 9.071 8.657 -19.608 1.00 84.62 94 ASP A C 1
ATOM 718 O O . ASP A 1 94 ? 9.240 9.831 -19.273 1.00 84.62 94 ASP A O 1
ATOM 722 N N . ARG A 1 95 ? 8.314 7.811 -18.905 1.00 84.88 95 ARG A N 1
ATOM 723 C CA . ARG A 1 95 ? 7.662 8.110 -17.624 1.00 84.88 95 ARG A CA 1
ATOM 724 C C . ARG A 1 95 ? 7.503 6.824 -16.828 1.00 84.88 95 ARG A C 1
ATOM 726 O O . ARG A 1 95 ? 7.390 5.743 -17.405 1.00 84.88 95 ARG A O 1
ATOM 733 N N . ASN A 1 96 ? 7.362 6.965 -15.517 1.00 83.31 96 ASN A N 1
ATOM 734 C CA . ASN A 1 96 ? 6.789 5.913 -14.695 1.00 83.31 96 ASN A CA 1
ATOM 735 C C . ASN A 1 96 ? 5.275 5.827 -14.967 1.00 83.31 96 ASN A C 1
ATOM 737 O O . ASN A 1 96 ? 4.547 6.802 -14.765 1.00 83.31 96 ASN A O 1
ATOM 741 N N . TYR A 1 97 ? 4.822 4.692 -15.504 1.00 82.62 97 TYR A N 1
ATOM 742 C CA . TYR A 1 97 ? 3.410 4.447 -15.817 1.00 82.62 97 TYR A CA 1
ATOM 743 C C . TYR A 1 97 ? 2.639 3.838 -14.638 1.00 82.62 97 TYR A C 1
ATOM 745 O O . TYR A 1 97 ? 1.409 3.782 -14.697 1.00 82.62 97 TYR A O 1
ATOM 753 N N . ASP A 1 98 ? 3.334 3.425 -13.577 1.00 85.56 98 ASP A N 1
ATOM 754 C CA . ASP A 1 98 ? 2.716 2.826 -12.404 1.00 85.56 98 ASP A CA 1
ATOM 755 C C . ASP A 1 98 ? 2.173 3.901 -11.458 1.00 85.56 98 ASP A C 1
ATOM 757 O O . ASP A 1 98 ? 2.783 4.948 -11.214 1.00 85.56 98 ASP A O 1
ATOM 761 N N . ILE A 1 99 ? 0.986 3.640 -10.909 1.00 85.31 99 ILE A N 1
ATOM 762 C CA . ILE A 1 99 ? 0.352 4.535 -9.943 1.00 85.31 99 ILE A CA 1
ATOM 763 C C . ILE A 1 99 ? 0.946 4.251 -8.565 1.00 85.31 99 ILE A C 1
ATOM 765 O O . ILE A 1 99 ? 0.662 3.221 -7.954 1.00 85.31 99 ILE A O 1
ATOM 769 N N . VAL A 1 100 ? 1.736 5.196 -8.058 1.00 86.88 100 VAL A N 1
ATOM 770 C CA . VAL A 1 100 ? 2.272 5.145 -6.694 1.00 86.88 100 VAL A CA 1
ATOM 771 C C . VAL A 1 100 ? 1.158 5.429 -5.689 1.00 86.88 100 VAL A C 1
ATOM 773 O O . VAL A 1 100 ? 0.479 6.457 -5.752 1.00 86.88 100 VAL A O 1
ATOM 776 N N . MET A 1 101 ? 0.975 4.502 -4.750 1.00 87.00 101 MET A N 1
ATOM 777 C CA . MET A 1 101 ? -0.149 4.513 -3.817 1.00 87.00 101 MET A CA 1
ATOM 778 C C . MET A 1 101 ? 0.220 5.200 -2.499 1.00 87.00 101 MET A C 1
ATOM 780 O O . MET A 1 101 ? 1.274 4.949 -1.912 1.00 87.00 101 MET A O 1
ATOM 784 N N . ALA A 1 102 ? -0.692 6.039 -2.005 1.00 84.81 102 ALA A N 1
ATOM 785 C CA . ALA A 1 102 ? -0.645 6.617 -0.668 1.00 84.81 102 ALA A CA 1
ATOM 786 C C . ALA A 1 102 ? -1.789 6.054 0.181 1.00 84.81 102 ALA A C 1
ATOM 788 O O . ALA A 1 102 ? -2.949 6.045 -0.235 1.00 84.81 102 ALA A O 1
ATOM 789 N N . TYR A 1 103 ? -1.470 5.613 1.391 1.00 85.12 103 TYR A N 1
ATOM 790 C CA . TYR A 1 103 ? -2.406 4.968 2.297 1.00 85.12 103 TYR A CA 1
ATOM 791 C C . TYR A 1 103 ? -2.786 5.907 3.436 1.00 85.12 103 TYR A C 1
ATOM 793 O O . TYR A 1 103 ? -1.969 6.646 3.983 1.00 85.12 103 TYR A O 1
ATOM 801 N N . ARG A 1 104 ? -4.051 5.857 3.843 1.00 82.6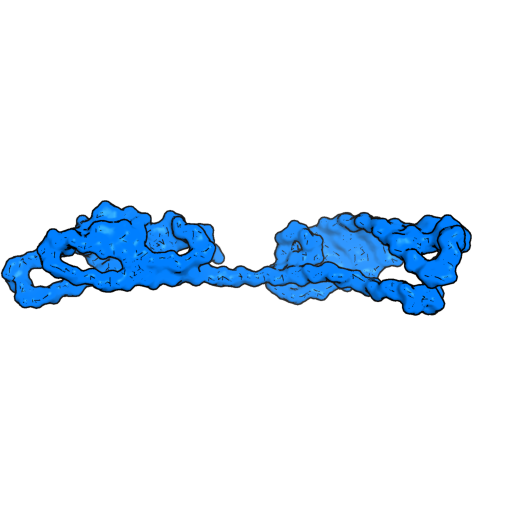9 104 ARG A N 1
ATOM 802 C CA . ARG A 1 104 ? -4.514 6.516 5.062 1.00 82.69 104 ARG A CA 1
ATOM 803 C C . ARG A 1 104 ? -5.363 5.544 5.848 1.00 82.69 104 ARG A C 1
ATOM 805 O O . ARG A 1 104 ? -6.282 4.931 5.311 1.00 82.69 104 ARG A O 1
ATOM 812 N N . GLU A 1 105 ? -5.047 5.428 7.126 1.00 76.06 105 GLU A N 1
ATOM 813 C CA . GLU A 1 105 ? -5.847 4.633 8.037 1.00 76.06 105 GLU A CA 1
ATOM 814 C C . GLU A 1 105 ? -7.188 5.323 8.278 1.00 76.06 105 GLU A C 1
ATOM 816 O O . GLU A 1 105 ? -7.255 6.529 8.515 1.00 76.06 105 GLU A O 1
ATOM 821 N N . GLN A 1 106 ? -8.267 4.559 8.155 1.00 67.31 106 GLN A N 1
ATOM 822 C CA . GLN A 1 106 ? -9.593 5.021 8.529 1.00 67.31 106 GLN A CA 1
ATOM 823 C C . GLN A 1 106 ? -9.826 4.602 9.975 1.00 67.31 106 GLN A C 1
ATOM 825 O O . GLN A 1 106 ? -9.688 3.419 10.284 1.00 67.31 106 GLN A O 1
ATOM 830 N N . ALA A 1 107 ? -10.180 5.563 10.830 1.00 65.50 107 ALA A N 1
ATOM 831 C CA . ALA A 1 107 ? -10.560 5.280 12.209 1.00 65.50 107 ALA A CA 1
ATOM 832 C C . ALA A 1 107 ? -11.639 4.187 12.243 1.00 65.50 107 ALA A C 1
ATOM 834 O O . ALA A 1 107 ? -12.582 4.225 11.440 1.00 65.50 107 ALA A O 1
ATOM 835 N N . SER A 1 108 ? -11.491 3.219 13.151 1.00 65.12 108 SER A N 1
ATOM 836 C CA . SER A 1 108 ? -12.543 2.248 13.433 1.00 65.12 108 SER A CA 1
ATOM 837 C C . SER A 1 108 ? -13.790 3.014 13.874 1.00 65.12 108 SER A C 1
ATOM 839 O O . SER A 1 108 ? -13.760 3.852 14.774 1.00 65.12 108 SER A O 1
ATOM 841 N N . LYS A 1 109 ? -14.897 2.794 13.165 1.00 73.56 109 LYS A N 1
ATOM 842 C CA . LYS A 1 109 ? -16.209 3.287 13.574 1.00 73.56 109 LYS A CA 1
ATOM 843 C C . LYS A 1 109 ? -16.953 2.094 14.135 1.00 73.56 109 LYS A C 1
ATOM 845 O O . LYS A 1 109 ? -17.379 1.238 13.368 1.00 73.56 109 LYS A O 1
ATOM 850 N N . ILE A 1 110 ? -17.067 2.049 15.455 1.00 84.44 110 ILE A N 1
ATOM 851 C CA . ILE A 1 110 ? -17.940 1.106 16.142 1.00 84.44 110 ILE A CA 1
ATOM 852 C C . ILE A 1 110 ? -19.240 1.850 16.427 1.00 84.44 110 ILE A C 1
ATOM 854 O O . ILE A 1 110 ? -19.235 2.893 17.083 1.00 84.44 110 ILE A O 1
ATOM 858 N N . ARG A 1 111 ? -20.359 1.335 15.920 1.00 87.62 111 ARG A N 1
ATOM 859 C CA . ARG A 1 111 ? -21.694 1.820 16.272 1.00 87.62 111 ARG A CA 1
ATOM 860 C C . ARG A 1 111 ? -22.397 0.754 17.093 1.00 87.62 111 ARG A C 1
ATOM 862 O O . ARG A 1 111 ? -22.629 -0.349 16.609 1.00 87.62 111 ARG A O 1
ATOM 869 N N . ILE A 1 112 ? -22.767 1.116 18.314 1.00 90.25 112 ILE A N 1
ATOM 870 C CA . ILE A 1 112 ? -23.535 0.269 19.224 1.00 90.25 112 ILE A CA 1
ATOM 871 C C . ILE A 1 112 ? -24.977 0.775 19.229 1.00 90.25 112 ILE A C 1
ATOM 873 O O . ILE A 1 112 ? -25.228 1.980 19.259 1.00 90.25 112 ILE A O 1
ATOM 877 N N . THR A 1 113 ? -25.940 -0.133 19.165 1.00 90.62 113 THR A N 1
ATOM 878 C CA . THR A 1 113 ? -27.364 0.179 19.310 1.00 90.62 113 THR A CA 1
ATOM 879 C C . THR A 1 113 ? -27.973 -0.820 20.276 1.00 90.62 113 THR A C 1
ATOM 881 O O . THR A 1 113 ? -27.870 -2.023 20.066 1.00 90.62 113 THR A O 1
ATOM 884 N N . ALA A 1 114 ? -28.592 -0.316 21.337 1.00 89.19 114 ALA A N 1
ATOM 885 C CA . ALA A 1 114 ? -29.322 -1.099 22.322 1.00 89.19 114 ALA A CA 1
ATOM 886 C C . ALA A 1 114 ? -30.614 -0.353 22.666 1.00 89.19 114 ALA A C 1
ATOM 888 O O . ALA A 1 114 ? -30.633 0.880 22.679 1.00 89.19 114 ALA A O 1
ATOM 889 N N . MET A 1 115 ? -31.693 -1.094 22.903 1.00 87.75 115 MET A N 1
ATOM 890 C CA . MET A 1 115 ? -32.965 -0.516 23.332 1.00 87.75 115 MET A CA 1
ATOM 891 C C . MET A 1 115 ? -33.074 -0.584 24.858 1.00 87.75 115 MET A C 1
ATOM 893 O O . MET A 1 115 ? -32.660 -1.593 25.437 1.00 87.75 115 MET A O 1
ATOM 897 N N . PRO A 1 116 ? -33.628 0.449 25.518 1.00 87.69 116 PRO A N 1
ATOM 898 C CA . PRO A 1 116 ? -33.931 0.366 26.938 1.00 87.69 116 PRO A CA 1
ATOM 899 C C . PRO A 1 116 ? -34.967 -0.734 27.177 1.00 87.69 116 PRO A C 1
ATOM 901 O O . PRO A 1 116 ? -35.891 -0.923 26.382 1.00 87.69 116 PRO A O 1
ATOM 904 N N . VAL A 1 117 ? -34.806 -1.454 28.281 1.00 88.69 117 VAL A N 1
ATOM 905 C CA . VAL A 1 117 ? -35.725 -2.510 28.708 1.00 88.69 117 VAL A CA 1
ATOM 906 C C . VAL A 1 117 ? -36.462 -2.066 29.963 1.00 88.69 117 VAL A C 1
ATOM 908 O O . VAL A 1 117 ? -35.896 -1.398 30.823 1.00 88.69 117 VAL A O 1
ATOM 911 N N . SER A 1 118 ? -37.729 -2.446 30.070 1.00 89.88 118 SER A N 1
ATOM 912 C CA . SER A 1 118 ? -38.556 -2.212 31.249 1.00 89.88 118 SER A CA 1
ATOM 913 C C . SER A 1 118 ? -39.336 -3.477 31.584 1.00 89.88 118 SER A C 1
ATOM 915 O O . SER A 1 118 ? -39.597 -4.320 30.723 1.00 89.88 118 SER A O 1
ATOM 917 N N . GLY A 1 119 ? -39.680 -3.643 32.856 1.00 89.62 119 GLY A N 1
ATOM 918 C CA . GLY A 1 119 ? -40.364 -4.838 33.322 1.00 89.62 119 GLY A CA 1
ATOM 919 C C . GLY A 1 119 ? -40.685 -4.770 34.804 1.00 89.62 119 GLY A C 1
ATOM 920 O O . GLY A 1 119 ? -40.331 -3.816 35.497 1.00 89.62 119 GLY A O 1
ATOM 921 N N . LEU A 1 120 ? -41.374 -5.803 35.283 1.00 89.38 120 LEU A N 1
ATOM 922 C CA . LEU A 1 120 ? -41.649 -5.948 36.704 1.00 89.38 120 LEU A CA 1
ATOM 923 C C . LEU A 1 120 ? -40.387 -6.401 37.433 1.00 89.38 120 LEU A C 1
ATOM 925 O O . LEU A 1 120 ? -39.563 -7.156 36.916 1.00 89.38 120 LEU A O 1
ATOM 929 N N . SER A 1 121 ? -40.269 -5.961 38.672 1.00 89.69 121 SER A N 1
ATOM 930 C CA . SER A 1 121 ? -39.189 -6.358 39.557 1.00 89.69 121 SER A CA 1
ATOM 931 C C . SER A 1 121 ? -39.057 -7.889 39.663 1.00 89.69 121 SER A C 1
ATOM 933 O O . SER A 1 121 ? -40.057 -8.600 39.773 1.00 89.69 121 SER A O 1
ATOM 935 N N . GLY A 1 122 ? -37.829 -8.411 39.582 1.00 89.00 122 GLY A N 1
ATOM 936 C CA . GLY A 1 122 ? -37.546 -9.851 39.612 1.00 89.00 122 GLY A CA 1
ATOM 937 C C . GLY A 1 122 ? -37.850 -10.618 38.319 1.00 89.00 122 GLY A C 1
ATOM 938 O O . GLY A 1 122 ? -37.616 -11.825 38.272 1.00 89.00 122 GLY A O 1
ATOM 939 N N . THR A 1 123 ? -38.362 -9.965 37.269 1.00 93.44 123 THR A N 1
ATOM 940 C CA . THR A 1 123 ? -38.606 -10.634 35.980 1.00 93.44 123 THR A CA 1
ATOM 941 C C . THR A 1 123 ? -37.337 -10.743 35.142 1.00 93.44 123 THR A C 1
ATOM 943 O O . THR A 1 123 ? -36.451 -9.891 35.205 1.00 93.44 123 THR A O 1
ATOM 946 N N . LEU A 1 124 ? -37.251 -11.816 34.352 1.00 93.12 124 LEU A N 1
ATOM 947 C CA . LEU A 1 124 ? -36.196 -11.995 33.362 1.00 93.12 124 LEU A CA 1
ATOM 948 C C . LEU A 1 124 ? -36.562 -11.225 32.091 1.00 93.12 124 LEU A C 1
ATOM 950 O O . LEU A 1 124 ? -37.579 -11.514 31.460 1.00 93.12 124 LEU A O 1
ATOM 954 N N . VAL A 1 125 ? -35.703 -10.292 31.696 1.00 93.12 125 VAL A N 1
ATOM 955 C CA . VAL A 1 125 ? -35.782 -9.568 30.424 1.00 93.12 125 VAL A CA 1
ATOM 956 C C . VAL A 1 125 ? -34.588 -9.923 29.541 1.00 93.12 125 VAL A C 1
ATOM 958 O O . VAL A 1 125 ? -33.536 -10.337 30.028 1.00 93.12 125 VAL A O 1
ATOM 961 N N . THR A 1 126 ? -34.738 -9.784 28.226 1.00 91.75 126 THR A N 1
ATOM 962 C CA . THR A 1 126 ? -33.648 -10.032 27.273 1.00 91.75 126 THR A CA 1
ATOM 963 C C . THR A 1 126 ? -33.009 -8.714 26.867 1.00 91.75 126 THR A C 1
ATOM 965 O O . THR A 1 126 ? -33.658 -7.861 26.265 1.00 91.75 126 THR A O 1
ATOM 968 N N . LEU A 1 127 ? -31.721 -8.570 27.159 1.00 91.00 127 LEU A N 1
ATOM 969 C CA . LEU A 1 127 ? -30.879 -7.532 26.588 1.00 91.00 127 LEU A CA 1
ATOM 970 C C . LEU A 1 127 ? -30.379 -8.002 25.231 1.00 91.00 127 LEU A C 1
ATOM 972 O O . LEU A 1 127 ? -29.862 -9.113 25.100 1.00 91.00 127 LEU A O 1
ATOM 976 N N . MET A 1 128 ? -30.502 -7.137 24.233 1.00 91.38 128 MET A N 1
ATOM 977 C CA . MET A 1 128 ? -29.941 -7.379 22.916 1.00 91.38 128 MET A CA 1
ATOM 978 C C . MET A 1 128 ? -29.373 -6.076 22.372 1.00 91.38 128 MET A C 1
ATOM 980 O O . MET A 1 128 ? -30.106 -5.126 22.095 1.00 91.38 128 MET A O 1
ATOM 984 N N . ALA A 1 129 ? -28.053 -6.040 22.236 1.00 91.94 129 ALA A N 1
ATOM 985 C CA . ALA A 1 129 ? -27.338 -4.976 21.562 1.00 91.94 129 ALA A CA 1
ATOM 986 C C . ALA A 1 129 ? -26.893 -5.446 20.175 1.00 91.94 129 ALA A C 1
ATOM 988 O O . ALA A 1 129 ? -26.490 -6.592 19.976 1.00 91.94 129 ALA A O 1
ATOM 989 N N . THR A 1 130 ? -26.929 -4.540 19.209 1.00 92.25 130 THR A N 1
ATOM 990 C CA . THR A 1 130 ? -26.355 -4.744 17.880 1.00 92.25 130 THR A CA 1
ATOM 991 C C . THR A 1 130 ? -25.128 -3.867 17.729 1.00 92.25 130 THR A C 1
ATOM 993 O O . THR A 1 130 ? -25.173 -2.676 18.051 1.00 92.25 130 THR A O 1
ATOM 996 N N . VAL A 1 131 ? -24.049 -4.449 17.213 1.00 91.69 131 VAL A N 1
ATOM 997 C CA . VAL A 1 131 ? -22.798 -3.742 16.946 1.00 91.69 131 VAL A CA 1
ATOM 998 C C . VAL A 1 131 ? -22.509 -3.793 15.459 1.00 91.69 131 VAL A C 1
ATOM 1000 O O . VAL A 1 131 ? -22.475 -4.864 14.861 1.00 91.69 131 VAL A O 1
ATOM 1003 N N . ASP A 1 132 ? -22.284 -2.621 14.883 1.00 89.88 132 ASP A N 1
ATOM 1004 C CA . ASP A 1 132 ? -21.761 -2.451 13.536 1.00 89.88 132 ASP A CA 1
ATOM 1005 C C . ASP A 1 132 ? -20.301 -2.007 13.669 1.00 89.88 132 ASP A C 1
ATOM 1007 O O . ASP A 1 132 ? -20.016 -0.925 14.190 1.00 89.88 132 ASP A O 1
ATOM 1011 N N . SER A 1 133 ? -19.376 -2.886 13.283 1.00 87.62 133 SER A N 1
ATOM 1012 C CA . SER A 1 133 ? -17.939 -2.610 13.259 1.00 87.62 133 SER A CA 1
ATOM 1013 C C . SER A 1 133 ? -17.321 -3.155 11.978 1.00 87.62 133 SER A C 1
ATOM 1015 O O . SER A 1 133 ? -17.759 -4.166 11.430 1.00 87.62 133 SER A O 1
ATOM 1017 N N . ARG A 1 134 ? -16.271 -2.479 11.506 1.00 83.12 134 ARG A N 1
ATOM 1018 C CA . ARG A 1 134 ? -15.466 -2.924 10.362 1.00 83.12 134 ARG A CA 1
ATOM 1019 C C . ARG A 1 134 ? -14.578 -4.120 10.707 1.00 83.12 134 ARG A C 1
ATOM 1021 O O . ARG A 1 134 ? -14.261 -4.910 9.819 1.00 83.12 134 ARG A O 1
ATOM 1028 N N . TYR A 1 135 ? -14.128 -4.205 11.956 1.00 84.94 135 TYR A N 1
ATOM 1029 C CA . TYR A 1 135 ? -13.223 -5.247 12.427 1.00 84.94 135 TYR A CA 1
ATOM 1030 C C . TYR A 1 135 ? -13.976 -6.239 13.325 1.00 84.94 135 TYR A C 1
ATOM 1032 O O . TYR A 1 135 ? -14.973 -5.856 13.945 1.00 84.94 135 TYR A O 1
ATOM 1040 N N . PRO A 1 136 ? -13.529 -7.507 13.401 1.00 87.56 136 PRO A N 1
ATOM 1041 C CA . PRO A 1 136 ? -14.105 -8.485 14.317 1.00 87.56 136 PRO A CA 1
ATOM 1042 C C . PRO A 1 136 ? -14.120 -7.972 15.759 1.00 87.56 136 PRO A C 1
ATOM 1044 O O . PRO A 1 136 ? -13.159 -7.353 16.215 1.00 87.56 136 PRO A O 1
ATOM 1047 N N . ILE A 1 137 ? -15.212 -8.242 16.471 1.00 88.69 137 ILE A N 1
ATOM 1048 C CA . ILE A 1 137 ? -15.334 -7.917 17.891 1.00 88.69 137 ILE A CA 1
ATOM 1049 C C . ILE A 1 137 ? -14.560 -8.953 18.702 1.00 88.69 137 ILE A C 1
ATOM 1051 O O . ILE A 1 137 ? -14.829 -10.147 18.588 1.00 88.69 137 ILE A O 1
ATOM 1055 N N . GLU A 1 138 ? -13.622 -8.494 19.526 1.00 89.81 138 GLU A N 1
ATOM 1056 C CA . GLU A 1 138 ? -12.814 -9.357 20.394 1.00 89.81 138 GLU A CA 1
ATOM 1057 C C . GLU A 1 138 ? -13.320 -9.364 21.832 1.00 89.81 138 GLU A C 1
ATOM 1059 O O . GLU A 1 138 ? -13.224 -10.380 22.521 1.00 89.81 138 GLU A O 1
ATOM 1064 N N . LYS A 1 139 ? -13.865 -8.234 22.294 1.00 90.25 139 LYS A N 1
ATOM 1065 C CA . LYS A 1 139 ? -14.284 -8.070 23.684 1.00 90.25 139 LYS A CA 1
ATOM 1066 C C . LYS A 1 139 ? -15.605 -7.328 23.785 1.00 90.25 139 LYS A C 1
ATOM 1068 O O . LYS A 1 139 ? -15.833 -6.340 23.089 1.00 90.25 139 LYS A O 1
ATOM 1073 N N . VAL A 1 140 ? -16.450 -7.794 24.694 1.00 92.62 140 VAL A N 1
ATOM 1074 C CA . VAL A 1 140 ? -17.718 -7.167 25.069 1.00 92.62 140 VAL A CA 1
ATOM 1075 C C . VAL A 1 140 ? -17.761 -7.111 26.591 1.00 92.62 140 VAL A C 1
ATOM 1077 O O . VAL A 1 140 ? -17.481 -8.108 27.247 1.00 92.62 140 VAL A O 1
ATOM 1080 N N . GLU A 1 141 ? -18.088 -5.961 27.167 1.00 92.44 141 GLU A N 1
ATOM 1081 C CA . GLU A 1 141 ? -18.133 -5.771 28.617 1.00 92.44 141 GLU A CA 1
ATOM 1082 C C . GLU A 1 141 ? -19.373 -4.977 29.007 1.00 92.44 141 GLU A C 1
ATOM 1084 O O . GLU A 1 141 ? -19.594 -3.873 28.507 1.00 92.44 141 GLU A O 1
ATOM 1089 N N . TRP A 1 142 ? -20.166 -5.536 29.919 1.00 92.19 142 TRP A N 1
ATOM 1090 C CA . TRP A 1 142 ? -21.276 -4.831 30.548 1.00 92.19 142 TRP A CA 1
ATOM 1091 C C . TRP A 1 142 ? -20.800 -4.203 31.860 1.00 92.19 142 TRP A C 1
ATOM 1093 O O . TRP A 1 142 ? -20.174 -4.871 32.683 1.00 92.19 142 TRP A O 1
ATOM 1103 N N . SER A 1 143 ? -21.103 -2.924 32.067 1.00 92.69 143 SER A N 1
ATOM 1104 C CA . SER A 1 143 ? -20.807 -2.179 33.297 1.00 92.69 143 SER A CA 1
ATOM 1105 C C . SER A 1 143 ? -21.998 -1.305 33.693 1.00 92.69 143 SER A C 1
ATOM 1107 O O . SER A 1 143 ? -22.882 -1.070 32.880 1.00 92.69 143 SER A O 1
ATOM 1109 N N . GLY A 1 144 ? -22.071 -0.834 34.936 1.00 91.69 144 GLY A N 1
ATOM 1110 C CA . GLY A 1 144 ? -23.212 -0.049 35.417 1.00 91.69 144 GLY A CA 1
ATOM 1111 C C . GLY A 1 144 ? -23.565 -0.377 36.859 1.00 91.69 144 GLY A C 1
ATOM 1112 O O . GLY A 1 144 ? -22.684 -0.747 37.638 1.00 91.69 144 GLY A O 1
ATOM 1113 N N . ASP A 1 145 ? -24.845 -0.247 37.191 1.00 93.75 145 ASP A N 1
ATOM 1114 C CA . ASP A 1 145 ? -25.347 -0.471 38.547 1.00 93.75 145 ASP A CA 1
ATOM 1115 C C . ASP A 1 145 ? -25.153 -1.928 38.989 1.00 93.75 145 ASP A C 1
ATOM 1117 O O . ASP A 1 145 ? -25.411 -2.877 38.240 1.00 93.75 145 ASP A O 1
ATOM 1121 N N . ALA A 1 146 ? -24.684 -2.112 40.226 1.00 90.25 146 ALA A N 1
ATOM 1122 C CA . ALA A 1 146 ? -24.297 -3.420 40.752 1.00 90.25 146 ALA A CA 1
ATOM 1123 C C . ALA A 1 146 ? -25.486 -4.390 40.821 1.00 90.25 146 ALA A C 1
ATOM 1125 O O . ALA A 1 146 ? -25.331 -5.586 40.577 1.00 90.25 146 ALA A O 1
ATOM 1126 N N . GLU A 1 147 ? -26.676 -3.865 41.101 1.00 89.62 147 GLU A N 1
ATOM 1127 C CA . GLU A 1 147 ? -27.938 -4.593 41.149 1.00 89.62 147 GLU A CA 1
ATOM 1128 C C . GLU A 1 147 ? -28.295 -5.188 39.781 1.00 89.62 147 GLU A C 1
ATOM 1130 O O . GLU A 1 147 ? -28.735 -6.336 39.708 1.00 89.62 147 GLU A O 1
ATOM 1135 N N . LEU A 1 148 ? -28.060 -4.443 38.692 1.00 89.44 148 LEU A N 1
ATOM 1136 C CA . LEU A 1 148 ? -28.250 -4.950 37.332 1.00 89.44 148 LEU A CA 1
ATOM 1137 C C . LEU A 1 148 ? -27.159 -5.946 36.943 1.00 89.44 148 LEU A C 1
ATOM 1139 O O . LEU A 1 148 ? -27.453 -6.992 36.368 1.00 89.44 148 LEU A O 1
ATOM 1143 N N . LEU A 1 149 ? -25.898 -5.649 37.266 1.00 91.06 149 LEU A N 1
ATOM 1144 C CA . LEU A 1 149 ? -24.780 -6.535 36.937 1.00 91.06 149 LEU A CA 1
ATOM 1145 C C . LEU A 1 149 ? -24.905 -7.901 37.621 1.00 91.06 149 LEU A C 1
ATOM 1147 O O . LEU A 1 149 ? -24.571 -8.913 37.007 1.00 91.06 149 LEU A O 1
ATOM 1151 N N . ALA A 1 150 ? -25.422 -7.945 38.853 1.00 90.69 150 ALA A N 1
ATOM 1152 C CA . ALA A 1 150 ? -25.684 -9.187 39.579 1.00 90.69 150 ALA A CA 1
ATOM 1153 C C . ALA A 1 150 ? -26.806 -10.032 38.949 1.00 90.69 150 ALA A C 1
ATOM 1155 O O . ALA A 1 150 ? -26.794 -11.257 39.063 1.00 90.69 150 ALA A O 1
ATOM 1156 N N . GLY A 1 151 ? -27.769 -9.390 38.279 1.00 90.25 151 GLY A N 1
ATOM 1157 C CA . GLY A 1 151 ? -28.857 -10.057 37.562 1.00 90.25 151 GLY A CA 1
ATOM 1158 C C . GLY A 1 151 ? -28.492 -10.525 36.149 1.00 90.25 151 GLY A C 1
ATOM 1159 O O . GLY A 1 151 ? -29.297 -11.209 35.510 1.00 90.25 151 GLY A O 1
ATOM 1160 N N . LEU A 1 152 ? -27.318 -10.155 35.630 1.00 92.62 152 LEU A N 1
ATOM 1161 C CA . LEU A 1 152 ? -26.898 -10.476 34.269 1.00 92.62 152 LEU A CA 1
ATOM 1162 C C . LEU A 1 152 ? -26.452 -11.941 34.158 1.00 92.62 152 LEU A C 1
ATOM 1164 O O . LEU A 1 152 ? -25.546 -12.387 34.856 1.00 92.62 152 LEU A O 1
ATOM 1168 N N . GLN A 1 153 ? -27.055 -12.691 33.236 1.00 92.62 153 GLN A N 1
ATOM 1169 C CA . GLN A 1 153 ? -26.768 -14.120 33.078 1.00 92.62 153 GLN A CA 1
ATOM 1170 C C . GLN A 1 153 ? -25.488 -14.404 32.284 1.00 92.62 153 GLN A C 1
ATOM 1172 O O . GLN A 1 153 ? -24.797 -15.381 32.564 1.00 92.62 153 GLN A O 1
ATOM 1177 N N . LEU A 1 154 ? -25.181 -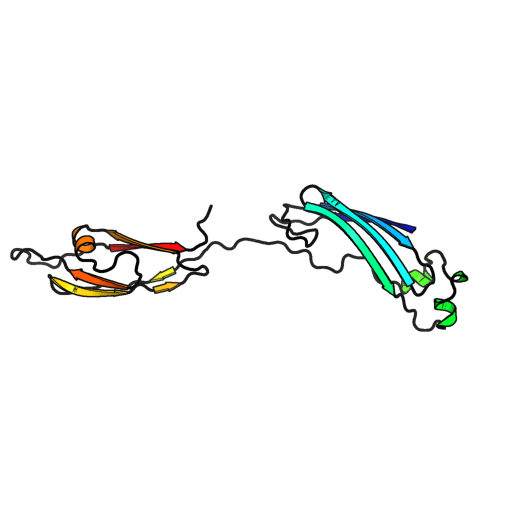13.581 31.278 1.00 88.62 154 LEU A N 1
ATOM 1178 C CA . LEU A 1 154 ? -24.053 -13.778 30.372 1.00 88.62 154 LEU A CA 1
ATOM 1179 C C . LEU A 1 154 ? -23.236 -12.491 30.258 1.00 88.62 154 LEU A C 1
ATOM 1181 O O . LEU A 1 154 ? -23.576 -11.567 29.520 1.00 88.62 154 LEU A O 1
ATOM 1185 N N . GLN A 1 155 ? -22.109 -12.467 30.963 1.00 85.81 155 GLN A N 1
ATOM 1186 C CA . GLN A 1 155 ? -21.054 -11.488 30.724 1.00 85.81 155 GLN A CA 1
ATOM 1187 C C . GLN A 1 155 ? -20.333 -11.807 29.409 1.00 85.81 155 GLN A C 1
ATOM 1189 O O . GLN A 1 155 ? -20.195 -12.971 29.033 1.00 85.81 155 GLN A O 1
ATOM 1194 N N . GLY A 1 156 ? -19.865 -10.779 28.700 1.00 85.31 156 GLY A N 1
ATOM 1195 C CA . GLY A 1 156 ? -19.095 -10.984 27.469 1.00 85.31 156 GLY A CA 1
ATOM 1196 C C . GLY A 1 156 ? -19.907 -11.209 26.193 1.00 85.31 156 GLY A C 1
ATOM 1197 O O . GLY A 1 156 ? -19.324 -11.521 25.159 1.00 85.31 156 GLY A O 1
ATOM 1198 N N . SER A 1 157 ? -21.233 -11.055 26.234 1.00 89.25 157 SER A N 1
ATOM 1199 C CA . SER A 1 157 ? -22.113 -11.268 25.080 1.00 89.25 157 SER A CA 1
ATOM 1200 C C . SER A 1 157 ? -22.934 -10.023 24.755 1.00 89.25 157 SER A C 1
ATOM 1202 O O . SER A 1 157 ? -23.387 -9.317 25.653 1.00 89.25 157 SER A O 1
ATOM 1204 N N . LEU A 1 158 ? -23.177 -9.774 23.464 1.00 89.12 158 LEU A N 1
ATOM 1205 C CA . LEU A 1 158 ? -24.073 -8.706 22.995 1.00 89.12 158 LEU A CA 1
ATOM 1206 C C . LEU A 1 158 ? -25.546 -8.976 23.335 1.00 89.12 158 LEU A C 1
ATOM 1208 O O . LEU A 1 158 ? -26.350 -8.047 23.395 1.00 89.12 158 LEU A O 1
ATOM 1212 N N . GLY A 1 159 ? -25.892 -10.246 23.550 1.00 90.50 159 GLY A N 1
ATOM 1213 C CA . GLY A 1 159 ? -27.200 -10.675 24.023 1.00 90.50 159 GLY A CA 1
ATOM 1214 C C . GLY A 1 159 ? -27.084 -11.410 25.353 1.00 90.50 159 GLY A C 1
ATOM 1215 O O . GLY A 1 159 ? -26.294 -12.348 25.470 1.00 90.50 159 GLY A O 1
ATOM 1216 N N . SER A 1 160 ? -27.875 -11.006 26.343 1.00 91.56 160 SER A N 1
ATOM 1217 C CA . SER A 1 160 ? -27.917 -11.658 27.654 1.00 91.56 160 SER A CA 1
ATOM 1218 C C . SER A 1 160 ? -29.315 -11.591 28.256 1.00 91.56 160 SER A C 1
ATOM 1220 O O . SER A 1 160 ? -30.030 -10.606 28.090 1.00 91.56 160 SER A O 1
ATOM 1222 N N . GLY A 1 161 ? -29.689 -12.616 29.020 1.00 92.44 161 GLY A N 1
ATOM 1223 C CA . GLY A 1 161 ? -30.764 -12.482 29.997 1.00 92.44 161 GLY A CA 1
ATOM 1224 C C . GLY A 1 161 ? -30.331 -11.557 31.137 1.00 92.44 161 GLY A C 1
ATOM 1225 O O . GLY A 1 161 ? -29.171 -11.590 31.559 1.00 92.44 161 GLY A O 1
ATOM 1226 N N . LEU A 1 162 ? -31.250 -10.735 31.626 1.00 93.19 162 LEU A N 1
ATOM 1227 C CA . LEU A 1 162 ? -31.081 -9.869 32.786 1.00 93.19 162 LEU A CA 1
ATOM 1228 C C . LEU A 1 162 ? -32.274 -10.080 33.715 1.00 93.19 162 LEU A C 1
ATOM 1230 O O . LEU A 1 162 ? -33.417 -9.853 33.323 1.00 93.19 162 LEU A O 1
ATOM 1234 N N . ILE A 1 163 ? -32.018 -10.522 34.939 1.00 94.38 163 ILE A N 1
ATOM 1235 C CA . ILE A 1 163 ? -33.031 -10.555 35.993 1.00 94.38 163 ILE A CA 1
ATOM 1236 C C . ILE A 1 163 ? -33.089 -9.160 36.608 1.00 94.38 163 ILE A C 1
ATOM 1238 O O . ILE A 1 163 ? -32.090 -8.676 37.137 1.00 94.38 163 ILE A O 1
ATOM 1242 N N . LEU A 1 164 ? -34.247 -8.506 36.525 1.00 92.69 164 LEU A N 1
ATOM 1243 C CA . LEU A 1 164 ? -34.418 -7.170 37.088 1.00 92.69 164 LEU A CA 1
ATOM 1244 C C . LEU A 1 164 ? -34.325 -7.205 38.626 1.00 92.69 164 LEU A C 1
ATOM 1246 O O . LEU A 1 164 ? -34.840 -8.148 39.237 1.00 92.69 164 LEU A O 1
ATOM 1250 N N . PRO A 1 165 ? -33.737 -6.179 39.270 1.00 90.88 165 PRO A N 1
ATOM 1251 C CA . PRO A 1 165 ? -33.580 -6.131 40.718 1.00 90.88 165 PRO A CA 1
ATOM 1252 C C . PRO A 1 165 ? -34.912 -6.269 41.448 1.00 90.88 165 PRO A C 1
ATOM 1254 O O . PRO A 1 165 ? -35.957 -5.800 40.979 1.00 90.88 165 PRO A O 1
ATOM 1257 N N . GLN A 1 166 ? -34.871 -6.904 42.619 1.00 88.88 166 GLN A N 1
ATOM 1258 C CA . GLN A 1 166 ? -36.020 -6.932 43.512 1.00 88.88 166 GLN A CA 1
ATOM 1259 C C . GLN A 1 166 ? -36.162 -5.592 44.236 1.00 88.88 166 GLN A C 1
ATOM 1261 O O . GLN A 1 166 ? -35.303 -5.214 45.028 1.00 88.88 166 GLN A O 1
ATOM 1266 N N . LEU A 1 167 ? -37.249 -4.876 43.957 1.00 86.38 167 LEU A N 1
ATOM 1267 C CA . LEU A 1 167 ? -37.591 -3.634 44.625 1.00 86.38 167 LEU A CA 1
ATOM 1268 C C . LEU A 1 167 ? -38.222 -3.964 45.982 1.00 86.38 167 LEU A C 1
ATOM 1270 O O . LEU A 1 167 ? -38.997 -4.922 46.089 1.00 86.38 167 LEU A O 1
ATOM 1274 N N . PRO A 1 168 ? -37.917 -3.190 47.034 1.00 83.69 168 PRO A N 1
ATOM 1275 C CA . PRO A 1 168 ? -38.541 -3.384 48.332 1.00 83.69 168 PRO A CA 1
ATOM 1276 C C . PRO A 1 168 ? -40.050 -3.138 48.236 1.00 83.69 168 PRO A C 1
ATOM 1278 O O . PRO A 1 168 ? -40.503 -2.265 47.503 1.00 83.69 168 PRO A O 1
ATOM 1281 N N . LEU A 1 169 ? -40.836 -3.859 49.040 1.00 78.31 169 LEU A N 1
ATOM 1282 C CA . LEU A 1 169 ? -42.304 -3.735 49.075 1.00 78.31 169 LEU A CA 1
ATOM 1283 C C . LEU A 1 169 ? -42.799 -2.329 49.473 1.00 78.31 169 LEU A C 1
ATOM 1285 O O . LEU A 1 169 ? -43.983 -2.033 49.352 1.00 78.31 169 LEU A O 1
ATOM 1289 N N . THR A 1 170 ? -41.903 -1.473 49.967 1.00 79.94 170 THR A N 1
ATOM 1290 C CA . THR A 1 170 ? -42.153 -0.064 50.292 1.00 79.94 170 THR A CA 1
ATOM 1291 C C . THR A 1 170 ? -41.979 0.879 49.098 1.00 79.94 170 THR A C 1
ATOM 1293 O O . THR A 1 170 ? -42.227 2.072 49.247 1.00 79.94 170 THR A O 1
ATOM 1296 N N . ALA A 1 171 ? -41.502 0.394 47.947 1.00 77.38 171 ALA A N 1
ATOM 1297 C CA . ALA A 1 171 ? -41.325 1.204 46.748 1.00 77.38 171 ALA A CA 1
ATOM 1298 C C . ALA A 1 171 ? -42.683 1.493 46.095 1.00 77.38 171 ALA A C 1
ATOM 1300 O O . ALA A 1 171 ? -43.386 0.578 45.668 1.00 77.38 171 ALA A O 1
ATOM 1301 N N . THR A 1 172 ? -43.045 2.773 46.026 1.00 70.94 172 THR A N 1
ATOM 1302 C CA . THR A 1 172 ? -44.312 3.239 45.439 1.00 70.94 172 THR A CA 1
ATOM 1303 C C . THR A 1 172 ? -44.177 3.646 43.969 1.00 70.94 172 THR A C 1
ATOM 1305 O O . THR A 1 172 ? -45.177 3.643 43.258 1.00 70.94 172 THR A O 1
ATOM 1308 N N . ASP A 1 173 ? -42.953 3.947 43.521 1.00 80.62 173 ASP A N 1
ATOM 1309 C CA . ASP A 1 173 ? -42.619 4.388 42.162 1.00 80.62 173 ASP A CA 1
ATOM 1310 C C . ASP A 1 173 ? -41.626 3.430 41.483 1.00 80.62 173 ASP A C 1
ATOM 1312 O O . ASP A 1 173 ? -40.921 2.655 42.140 1.00 80.62 173 ASP A O 1
ATOM 1316 N N . GLY A 1 174 ? -41.562 3.491 40.150 1.00 81.50 174 GLY A N 1
ATOM 1317 C CA . GLY A 1 174 ? -40.565 2.764 39.363 1.00 81.50 174 GLY A CA 1
ATOM 1318 C C . GLY A 1 174 ? -39.146 3.282 39.617 1.00 81.50 174 GLY A C 1
ATOM 1319 O O . GLY A 1 174 ? -38.947 4.476 39.830 1.00 81.50 174 GLY A O 1
ATOM 1320 N N . GLN A 1 175 ? -38.158 2.385 39.579 1.00 87.06 175 GLN A N 1
ATOM 1321 C CA . GLN A 1 175 ? -36.742 2.756 39.625 1.00 87.06 175 GLN A CA 1
ATOM 1322 C C . GLN A 1 175 ? -36.088 2.595 38.257 1.00 87.06 175 GLN A C 1
ATOM 1324 O O . GLN A 1 175 ? -36.342 1.621 37.546 1.00 87.06 175 GLN A O 1
ATOM 1329 N N . GLU A 1 176 ? -35.227 3.549 37.920 1.00 90.25 176 GLU A N 1
ATOM 1330 C CA 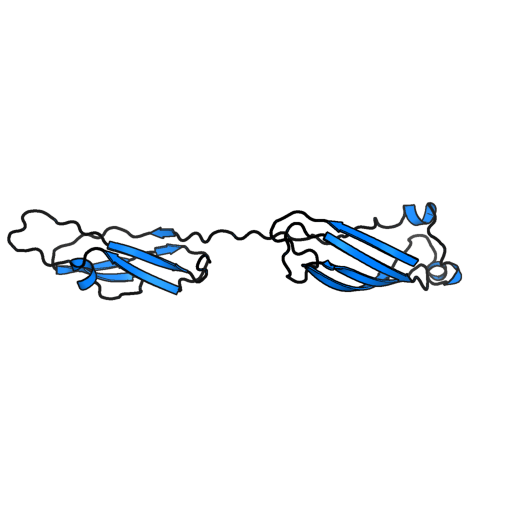. GLU A 1 176 ? -34.365 3.499 36.746 1.00 90.25 176 GLU A CA 1
ATOM 1331 C C . GLU A 1 176 ? -32.952 3.107 37.164 1.00 90.25 176 GLU A C 1
ATOM 1333 O O . GLU A 1 176 ? -32.423 3.609 38.156 1.00 90.25 176 GLU A O 1
ATOM 1338 N N . TYR A 1 177 ? -32.346 2.228 36.375 1.00 90.12 177 TYR A N 1
ATOM 1339 C CA . TYR A 1 177 ? -30.977 1.769 36.556 1.00 90.12 177 TYR A CA 1
ATOM 1340 C C . TYR A 1 177 ? -30.209 1.942 35.247 1.00 90.12 177 TYR A C 1
ATOM 1342 O O . TYR A 1 177 ? -30.771 1.809 34.156 1.00 90.12 177 TYR A O 1
ATOM 1350 N N . SER A 1 178 ? -28.917 2.223 35.352 1.00 91.56 178 SER A N 1
ATOM 1351 C CA . SER A 1 178 ? -28.020 2.448 34.226 1.00 91.56 178 SER A CA 1
ATOM 1352 C C . SER A 1 178 ? -27.151 1.226 33.955 1.00 91.56 178 SER A C 1
ATOM 1354 O O . SER A 1 178 ? -26.436 0.731 34.827 1.00 91.56 178 SER A O 1
ATOM 1356 N N . LEU A 1 179 ? -27.165 0.780 32.700 1.00 90.94 179 LEU A N 1
ATOM 1357 C CA . LEU A 1 179 ? -26.291 -0.265 32.186 1.00 90.94 179 LEU A CA 1
ATOM 1358 C C . LEU A 1 179 ? -25.606 0.236 30.912 1.00 90.94 179 LEU A C 1
ATOM 1360 O O . LEU A 1 179 ? -26.247 0.761 30.002 1.00 90.94 179 LEU A O 1
ATOM 1364 N N . TYR A 1 180 ? -24.297 0.053 30.852 1.00 91.31 180 TYR A N 1
ATOM 1365 C CA . TYR A 1 180 ? -23.414 0.473 29.779 1.00 91.31 180 TYR A CA 1
ATOM 1366 C C . TYR A 1 180 ? -22.783 -0.750 29.121 1.00 91.31 180 TYR A C 1
ATOM 1368 O O . TYR A 1 180 ? -22.477 -1.747 29.777 1.00 91.31 180 TYR A O 1
ATOM 1376 N N . LEU A 1 181 ? -22.571 -0.653 27.811 1.00 90.81 181 LEU A N 1
ATOM 1377 C CA . LEU A 1 181 ? -21.921 -1.679 27.009 1.00 90.81 181 LEU A CA 1
ATOM 1378 C C . LEU A 1 181 ? -20.665 -1.100 26.363 1.00 90.81 181 LEU A C 1
ATOM 1380 O O . LEU A 1 181 ? -20.749 -0.169 25.560 1.00 90.81 181 LEU A O 1
ATOM 1384 N N . THR A 1 182 ? -19.519 -1.692 26.676 1.00 91.38 182 THR A N 1
ATOM 1385 C CA . THR A 1 182 ? -18.234 -1.382 26.049 1.00 91.38 182 THR A CA 1
ATOM 1386 C C . THR A 1 182 ? -17.850 -2.522 25.118 1.00 91.38 182 THR A C 1
ATOM 1388 O O . THR A 1 182 ? -17.917 -3.691 25.492 1.00 91.38 182 THR A O 1
ATOM 1391 N N . VAL A 1 183 ? -17.451 -2.189 23.892 1.00 89.94 183 VAL A N 1
ATOM 1392 C CA . VAL A 1 183 ? -17.071 -3.171 22.873 1.00 89.94 183 VAL A CA 1
ATOM 1393 C C . VAL A 1 183 ? -15.701 -2.812 22.319 1.00 89.94 183 VAL A C 1
ATOM 1395 O O . VAL A 1 183 ? -15.447 -1.652 21.996 1.00 89.94 183 VAL A O 1
ATOM 1398 N N . THR A 1 184 ? -14.827 -3.806 22.200 1.00 88.25 184 THR A N 1
ATOM 1399 C CA . THR A 1 184 ? -13.483 -3.667 21.635 1.00 88.25 184 THR A CA 1
ATOM 1400 C C . THR A 1 184 ? -13.367 -4.547 20.400 1.00 88.25 184 THR A C 1
ATOM 1402 O O . THR A 1 184 ? -13.688 -5.738 20.441 1.00 88.25 184 THR A O 1
ATOM 1405 N N . ASP A 1 185 ? -12.931 -3.949 19.295 1.00 86.75 185 ASP A N 1
ATOM 1406 C CA . ASP A 1 185 ? -12.616 -4.672 18.069 1.00 86.75 185 ASP A CA 1
ATOM 1407 C C . ASP A 1 185 ? -11.127 -5.046 18.000 1.00 86.75 185 ASP A C 1
ATOM 1409 O O . ASP A 1 185 ? -10.313 -4.590 18.804 1.00 86.75 185 ASP A O 1
ATOM 1413 N N . SER A 1 186 ? -10.771 -5.880 17.025 1.00 82.06 186 SER A N 1
ATOM 1414 C CA . SER A 1 186 ? -9.408 -6.392 16.848 1.00 82.06 186 SER A CA 1
ATOM 1415 C C . SER A 1 186 ? -8.367 -5.344 16.432 1.00 82.06 186 SER A C 1
ATOM 1417 O O . SER A 1 186 ? -7.195 -5.675 16.247 1.00 82.06 186 SER A O 1
ATOM 1419 N N . ARG A 1 187 ? -8.760 -4.083 16.210 1.00 72.94 187 ARG A N 1
ATOM 1420 C CA . ARG A 1 187 ? -7.840 -2.963 15.990 1.00 72.94 187 ARG A CA 1
ATOM 1421 C C . ARG A 1 187 ? -8.003 -1.962 17.123 1.00 72.94 187 ARG A C 1
ATOM 1423 O O . ARG A 1 187 ? -8.557 -0.876 16.963 1.00 72.94 187 ARG A O 1
ATOM 1430 N N . VAL A 1 188 ? -7.411 -2.317 18.259 1.00 56.97 188 VAL A N 1
ATOM 1431 C CA . VAL A 1 188 ? -7.104 -1.354 19.315 1.00 56.97 188 VAL A CA 1
ATOM 1432 C C . VAL A 1 188 ? -6.281 -0.225 18.690 1.00 56.97 188 VAL A C 1
ATOM 1434 O O . VAL A 1 188 ? -5.218 -0.471 18.119 1.00 56.97 188 VAL A O 1
ATOM 1437 N N . LEU A 1 189 ? -6.806 1.002 18.756 1.00 48.75 189 LEU A N 1
ATOM 1438 C CA . LEU A 1 189 ? -6.037 2.218 18.503 1.00 48.75 189 LEU A CA 1
ATOM 1439 C C . LEU A 1 189 ? -4.803 2.173 19.416 1.00 48.75 189 LEU A C 1
ATOM 1441 O O . LEU A 1 189 ? -4.934 2.343 20.627 1.00 48.75 189 LEU A O 1
ATOM 1445 N N . ALA A 1 190 ? -3.644 1.873 18.833 1.00 36.84 190 ALA A N 1
ATOM 1446 C CA . ALA A 1 190 ? -2.344 2.132 19.437 1.00 36.84 190 ALA A CA 1
ATOM 1447 C C . ALA A 1 190 ? -1.936 3.581 19.153 1.00 36.84 190 ALA A C 1
ATOM 1449 O O . ALA A 1 190 ? -2.210 4.056 18.022 1.00 36.84 190 ALA A O 1
#

InterPro domains:
  IPR024519 Inverse autotransporter, beta-domain [PF11924] (3-97)
  IPR038177 Inverse autotransporter, beta-domain superfamily [G3DSA:2.40.160.160] (1-104)
  IPR051715 Intimin/Invasin domain-containing protein [PTHR39576] (2-147)

Organism: Salmonella enterica I (NCBI:txid59201)

Radius of gyration: 34.01 Å; chains: 1; bounding box: 68×28×93 Å